Protein AF-A0A431I9F7-F1 (afdb_monomer_lite)

Foldseek 3Di:
DDDDDPQFDDQFDWDAAAPQKKKFKFAPQHTQDIHDHGDRDGPDPVSRVSCVPVPPDPPDRVDTGDMDIDMDGFDKAWFQKAKDPFWQWEQAPPPGTDTDIDIDGDIKGQQDVNLLCVPPDDPDPDDDPVNVSVVVNVLLVVLLSVCRRPVSDHPVCCVVCVVVSVVVSQVSCQVVCVSNRMHD

Radius of gyration: 22.51 Å; chains: 1; bounding box: 51×32×65 Å

Structure (mmCIF, N/CA/C/O backbone):
data_AF-A0A431I9F7-F1
#
_entry.id   AF-A0A431I9F7-F1
#
loop_
_atom_site.group_PDB
_atom_site.id
_atom_site.type_symbol
_atom_site.label_atom_id
_atom_site.label_alt_id
_atom_site.label_comp_id
_atom_site.label_asym_id
_atom_site.label_entity_id
_atom_site.label_seq_id
_atom_site.pdbx_PDB_ins_code
_atom_site.Cartn_x
_atom_site.Cartn_y
_atom_site.Cartn_z
_atom_site.occupancy
_atom_site.B_iso_or_equiv
_atom_site.auth_seq_id
_atom_site.auth_comp_id
_atom_site.auth_asym_id
_atom_site.auth_atom_id
_atom_site.pdbx_PDB_model_num
ATOM 1 N N . ARG A 1 1 ? 23.188 16.383 -8.667 1.00 44.69 1 ARG A N 1
ATOM 2 C CA . ARG A 1 1 ? 22.569 16.435 -10.015 1.00 44.69 1 ARG A CA 1
ATOM 3 C C . ARG A 1 1 ? 23.720 16.462 -11.020 1.00 44.69 1 ARG A C 1
ATOM 5 O O . ARG A 1 1 ? 24.492 17.401 -10.918 1.00 44.69 1 ARG A O 1
ATOM 12 N N . TYR A 1 2 ? 23.813 15.431 -11.880 1.00 31.25 2 TYR A N 1
ATOM 13 C CA . TYR A 1 2 ? 24.904 15.049 -12.813 1.00 31.25 2 TYR A CA 1
ATOM 14 C C . TYR A 1 2 ? 26.299 14.864 -12.168 1.00 31.25 2 TYR A C 1
ATOM 16 O O . TYR A 1 2 ? 26.754 15.776 -11.487 1.00 31.25 2 TYR A O 1
ATOM 24 N N . PRO A 1 3 ? 26.981 13.709 -12.323 1.00 45.56 3 PRO A N 1
ATOM 25 C CA . PRO A 1 3 ? 26.915 12.747 -13.429 1.00 45.56 3 PRO A CA 1
ATOM 26 C C . PRO A 1 3 ? 25.841 11.664 -13.251 1.00 45.56 3 PRO A C 1
ATOM 28 O O . PRO A 1 3 ? 25.650 11.145 -12.156 1.00 45.56 3 PRO A O 1
ATOM 31 N N . MET A 1 4 ? 25.115 11.354 -14.329 1.00 46.72 4 MET A N 1
ATOM 32 C CA . MET A 1 4 ? 24.355 10.106 -14.436 1.00 46.72 4 MET A CA 1
ATOM 33 C C . MET A 1 4 ? 25.369 8.997 -14.693 1.00 46.72 4 MET A C 1
ATOM 35 O O . MET A 1 4 ? 26.094 9.052 -15.681 1.00 46.72 4 MET A O 1
ATOM 39 N N . GLN A 1 5 ? 25.453 8.053 -13.763 1.00 47.69 5 GLN A N 1
ATOM 40 C CA . GLN A 1 5 ? 26.186 6.803 -13.930 1.00 47.69 5 GLN A CA 1
ATOM 41 C C . GLN A 1 5 ? 25.709 6.149 -15.237 1.00 47.69 5 GLN A C 1
ATOM 43 O O . GLN A 1 5 ? 24.509 6.166 -15.513 1.00 47.69 5 GLN A O 1
ATOM 48 N N . ASP A 1 6 ? 26.629 5.667 -16.072 1.00 48.19 6 ASP A N 1
ATOM 49 C CA . ASP A 1 6 ? 26.313 5.093 -17.384 1.00 48.19 6 ASP A CA 1
ATOM 50 C C . ASP A 1 6 ? 25.469 3.811 -17.244 1.00 48.19 6 ASP A C 1
ATOM 52 O O . ASP A 1 6 ? 25.990 2.698 -17.215 1.00 48.19 6 ASP A O 1
ATOM 56 N N . PHE A 1 7 ? 24.147 3.967 -17.146 1.00 55.47 7 PHE A N 1
ATOM 57 C CA . PHE A 1 7 ? 23.155 2.890 -17.199 1.00 55.47 7 PHE A CA 1
ATOM 58 C C . PHE A 1 7 ? 22.692 2.670 -18.648 1.00 55.47 7 PHE A C 1
ATOM 60 O O . PHE A 1 7 ? 21.517 2.798 -18.981 1.00 55.47 7 PHE A O 1
ATOM 67 N N . GLU A 1 8 ? 23.635 2.402 -19.552 1.00 58.25 8 GLU A N 1
ATOM 68 C CA . GLU A 1 8 ? 23.311 2.076 -20.945 1.00 58.25 8 GLU A CA 1
ATOM 69 C C . GLU A 1 8 ? 22.964 0.588 -21.062 1.00 58.25 8 GLU A C 1
ATOM 71 O O . GLU A 1 8 ? 23.794 -0.284 -20.791 1.00 58.25 8 GLU A O 1
ATOM 76 N N . ILE A 1 9 ? 21.730 0.280 -21.473 1.00 61.09 9 ILE A N 1
ATOM 77 C CA . ILE A 1 9 ? 21.331 -1.096 -21.777 1.00 61.09 9 ILE A CA 1
ATOM 78 C C . ILE A 1 9 ? 21.781 -1.401 -23.205 1.00 61.09 9 ILE A C 1
ATOM 80 O O . ILE A 1 9 ? 21.359 -0.756 -24.165 1.00 61.09 9 ILE A O 1
ATOM 84 N N . GLN A 1 10 ? 22.655 -2.398 -23.349 1.00 59.94 10 GLN A N 1
ATOM 85 C CA . GLN A 1 10 ? 23.126 -2.832 -24.662 1.00 59.94 10 GLN A CA 1
ATOM 86 C C . GLN A 1 10 ? 21.992 -3.482 -25.461 1.00 59.94 10 GLN A C 1
ATOM 88 O O . GLN A 1 10 ? 21.184 -4.249 -24.930 1.00 59.94 10 GLN A O 1
ATOM 93 N N . TYR A 1 11 ? 21.960 -3.204 -26.762 1.00 59.91 11 TYR A N 1
ATOM 94 C CA . TYR A 1 11 ? 21.027 -3.839 -27.685 1.00 59.91 11 TYR A CA 1
ATOM 95 C C . TYR A 1 11 ? 21.179 -5.368 -27.639 1.00 59.91 11 TYR A C 1
ATOM 97 O O . TYR A 1 11 ? 22.289 -5.891 -27.738 1.00 59.91 11 TYR A O 1
ATOM 105 N N . GLY A 1 12 ? 20.065 -6.090 -27.475 1.00 62.72 12 GLY A N 1
ATOM 106 C CA . GLY A 1 12 ? 20.074 -7.551 -27.347 1.00 62.72 12 GLY A CA 1
ATOM 107 C C . GLY A 1 12 ? 20.374 -8.076 -25.938 1.00 62.72 12 GLY A C 1
ATOM 108 O O . GLY A 1 12 ? 20.494 -9.291 -25.765 1.00 62.72 12 GLY A O 1
ATOM 109 N N . ALA A 1 13 ? 20.454 -7.201 -24.928 1.00 72.06 13 ALA A N 1
ATOM 110 C CA . ALA A 1 13 ? 20.529 -7.620 -23.533 1.00 72.06 13 ALA A CA 1
ATOM 111 C C . ALA A 1 13 ? 19.350 -8.533 -23.158 1.00 72.06 13 ALA A C 1
ATOM 113 O O . ALA A 1 13 ? 18.212 -8.349 -23.604 1.00 72.06 13 ALA A O 1
ATOM 114 N N . GLN A 1 14 ? 19.643 -9.530 -22.323 1.00 80.38 14 GLN A N 1
ATOM 115 C CA . GLN A 1 14 ? 18.644 -10.451 -21.800 1.00 80.38 14 GLN A CA 1
ATOM 116 C C . GLN A 1 14 ? 18.168 -9.988 -20.427 1.00 80.38 14 GLN A C 1
ATOM 118 O O . GLN A 1 14 ? 18.967 -9.778 -19.515 1.00 80.38 14 GLN A O 1
ATOM 123 N N . LEU A 1 15 ? 16.854 -9.868 -20.282 1.00 83.56 15 LEU A N 1
ATOM 124 C CA . LEU A 1 15 ? 16.178 -9.591 -19.026 1.00 83.56 15 LEU A CA 1
ATOM 125 C C . LEU A 1 15 ? 15.516 -10.874 -18.523 1.00 83.56 15 LEU A C 1
ATOM 127 O O . LEU A 1 15 ? 14.711 -11.487 -19.220 1.00 83.56 15 LEU A O 1
ATOM 131 N N . THR A 1 16 ? 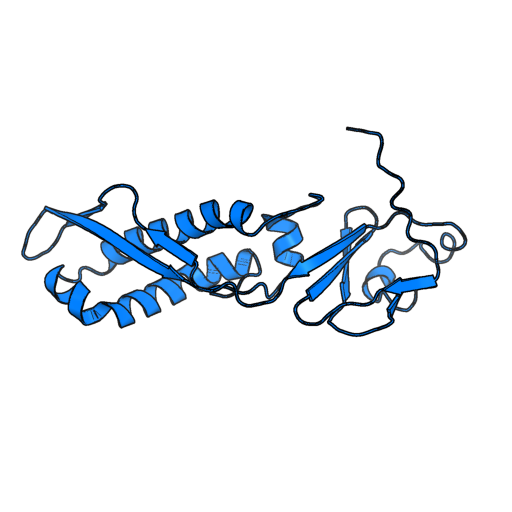15.821 -11.255 -17.288 1.00 86.69 16 THR A N 1
ATOM 132 C CA . THR A 1 16 ? 15.141 -12.353 -16.594 1.00 86.69 16 THR A CA 1
ATOM 133 C C . THR A 1 16 ? 14.414 -11.782 -15.391 1.00 86.69 16 THR A C 1
ATOM 135 O O . THR A 1 16 ? 15.036 -11.161 -14.527 1.00 86.69 16 THR A O 1
ATOM 138 N N . VAL A 1 17 ? 13.106 -12.009 -15.317 1.00 89.62 17 VAL A N 1
ATOM 139 C CA . VAL A 1 17 ? 12.273 -11.577 -14.193 1.00 89.62 17 VAL A CA 1
ATOM 140 C C . VAL A 1 17 ? 11.999 -12.789 -13.317 1.00 89.62 17 VAL A C 1
ATOM 142 O O . VAL A 1 17 ? 11.525 -13.817 -13.795 1.00 89.62 17 VAL A O 1
ATOM 145 N N . ARG A 1 18 ? 12.332 -12.693 -12.029 1.00 90.31 18 ARG A N 1
ATOM 146 C CA . ARG A 1 18 ? 12.142 -13.801 -11.086 1.00 90.31 18 ARG A CA 1
ATOM 147 C C . ARG A 1 18 ? 10.719 -13.819 -10.542 1.00 90.31 18 ARG A C 1
ATOM 149 O O . ARG A 1 18 ? 10.032 -12.798 -10.524 1.00 90.31 18 ARG A O 1
ATOM 156 N N . ASP A 1 19 ? 10.320 -14.969 -10.019 1.00 90.19 19 ASP A N 1
ATOM 157 C CA . ASP A 1 19 ? 9.054 -15.113 -9.310 1.00 90.19 19 ASP A CA 1
ATOM 158 C C . ASP A 1 19 ? 8.938 -14.119 -8.148 1.00 90.19 19 ASP A C 1
ATOM 160 O O . ASP A 1 19 ? 9.897 -13.844 -7.419 1.00 90.19 19 ASP A O 1
ATOM 164 N N . GLY A 1 20 ? 7.738 -13.562 -7.979 1.00 89.56 20 GLY A N 1
ATOM 165 C CA . GLY A 1 20 ? 7.477 -12.514 -6.991 1.00 89.56 20 GLY A CA 1
ATOM 166 C C . GLY A 1 20 ? 8.070 -11.149 -7.353 1.00 89.56 20 GLY A C 1
ATOM 167 O O . GLY A 1 20 ? 8.136 -10.275 -6.483 1.00 89.56 20 GLY A O 1
ATOM 168 N N . GLN A 1 21 ? 8.505 -10.962 -8.605 1.00 92.50 21 GLN A N 1
ATOM 169 C CA . GLN A 1 21 ? 8.945 -9.676 -9.131 1.00 92.50 21 GLN A CA 1
ATOM 170 C C . GLN A 1 21 ? 8.182 -9.273 -10.394 1.00 92.50 21 GLN A C 1
ATOM 172 O O . GLN A 1 21 ? 7.653 -10.104 -11.125 1.00 92.50 21 GLN A O 1
ATOM 177 N N . LEU A 1 22 ? 8.166 -7.974 -10.659 1.00 93.06 22 LEU A N 1
ATOM 178 C CA . LEU A 1 22 ? 7.846 -7.396 -11.960 1.00 93.06 22 LEU A CA 1
ATOM 179 C C . LEU A 1 22 ? 8.969 -6.440 -12.340 1.00 93.06 22 LEU A C 1
ATOM 181 O O . LEU A 1 22 ? 9.532 -5.788 -11.459 1.00 93.06 22 LEU A O 1
ATOM 185 N N . ALA A 1 23 ? 9.288 -6.346 -13.627 1.00 91.62 23 ALA A N 1
ATOM 186 C CA . ALA A 1 23 ? 10.264 -5.381 -14.118 1.00 91.62 23 ALA A CA 1
ATOM 187 C C . ALA A 1 23 ? 9.565 -4.309 -14.957 1.00 91.62 23 ALA A C 1
ATOM 189 O O . ALA A 1 23 ? 8.889 -4.619 -15.933 1.00 91.62 23 ALA A O 1
ATOM 190 N N . LEU A 1 24 ? 9.714 -3.049 -14.564 1.00 90.81 24 LEU A N 1
ATOM 191 C CA . LEU A 1 24 ? 9.203 -1.891 -15.286 1.00 90.81 24 LEU A CA 1
ATOM 192 C C . LEU A 1 24 ? 10.324 -1.316 -16.138 1.00 90.81 24 LEU A C 1
ATOM 194 O O . LEU A 1 24 ? 11.372 -0.944 -15.611 1.00 90.81 24 LEU A O 1
ATOM 198 N N . PHE A 1 25 ? 10.083 -1.211 -17.435 1.00 87.50 25 PHE A N 1
ATOM 199 C CA . PHE A 1 25 ? 11.017 -0.607 -18.366 1.00 87.50 25 PHE A CA 1
ATOM 200 C C . PHE A 1 25 ? 10.609 0.835 -18.649 1.00 87.50 25 PHE A C 1
ATOM 202 O O . PHE A 1 25 ? 9.471 1.121 -19.042 1.00 87.50 25 PHE A O 1
ATOM 209 N N . VAL A 1 26 ? 11.549 1.745 -18.423 1.00 84.12 26 VAL A N 1
ATOM 210 C CA . VAL A 1 26 ? 11.370 3.186 -18.561 1.00 84.12 26 VAL A CA 1
ATOM 211 C C . VAL A 1 26 ? 12.350 3.692 -19.608 1.00 84.12 26 VAL A C 1
ATOM 213 O O . VAL A 1 26 ? 13.560 3.574 -19.451 1.00 84.12 26 VAL A O 1
ATOM 216 N N . ASP A 1 27 ? 11.816 4.292 -20.665 1.00 79.69 27 ASP A N 1
ATOM 217 C CA . ASP A 1 27 ? 12.594 4.895 -21.741 1.00 79.69 27 ASP A CA 1
ATOM 218 C C . ASP A 1 27 ? 12.365 6.405 -21.757 1.00 79.69 27 ASP A C 1
ATOM 220 O O . ASP A 1 27 ? 11.225 6.875 -21.713 1.00 79.69 27 ASP A O 1
ATOM 224 N N . GLN A 1 28 ? 13.451 7.180 -21.769 1.00 75.75 28 GLN A N 1
ATOM 225 C CA . GLN A 1 28 ? 13.409 8.650 -21.775 1.00 75.75 28 GLN A CA 1
ATOM 226 C C . GLN A 1 28 ? 12.472 9.248 -20.701 1.00 75.75 28 GLN A C 1
ATOM 228 O O . GLN A 1 28 ? 11.776 10.242 -20.925 1.00 75.75 28 GLN A O 1
ATOM 233 N N . GLY A 1 29 ? 12.421 8.618 -19.522 1.00 73.44 29 GLY A N 1
ATOM 234 C CA . GLY A 1 29 ? 11.565 9.031 -18.405 1.00 73.44 29 GLY A CA 1
ATOM 235 C C . GLY A 1 29 ? 10.080 8.667 -18.546 1.00 73.44 29 GLY A C 1
ATOM 236 O O . GLY A 1 29 ? 9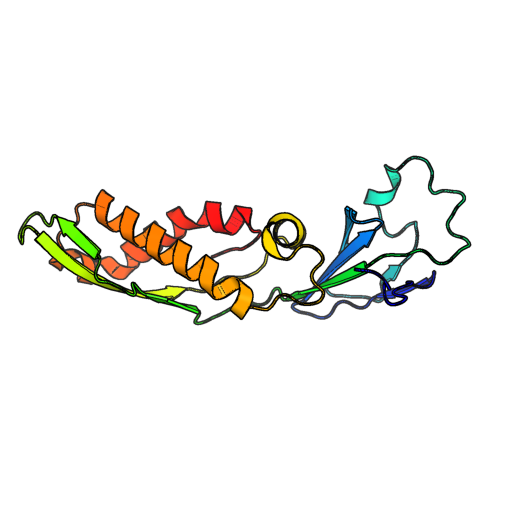.272 9.087 -17.717 1.00 73.44 29 GLY A O 1
ATOM 237 N N . LYS A 1 30 ? 9.695 7.885 -19.561 1.00 80.12 30 LYS A N 1
ATOM 238 C CA . LYS A 1 30 ? 8.332 7.375 -19.756 1.00 80.12 30 LYS A CA 1
ATOM 239 C C . LYS A 1 30 ? 8.292 5.867 -19.557 1.00 80.12 30 LYS A C 1
ATOM 241 O O . LYS A 1 30 ? 9.146 5.141 -20.048 1.00 80.12 30 LYS A O 1
ATOM 246 N N . VAL A 1 31 ? 7.262 5.392 -18.862 1.00 85.31 31 VAL A N 1
ATOM 247 C CA . VAL A 1 31 ? 6.983 3.954 -18.757 1.00 85.31 31 VAL A CA 1
ATOM 248 C C . VAL A 1 31 ? 6.673 3.415 -20.148 1.00 85.31 31 VAL A C 1
ATOM 250 O O . VAL A 1 31 ? 5.708 3.877 -20.763 1.00 85.31 31 VAL A O 1
ATOM 253 N N . ALA A 1 32 ? 7.475 2.462 -20.621 1.00 81.94 32 ALA A N 1
ATOM 254 C CA . ALA A 1 32 ? 7.266 1.828 -21.914 1.00 81.94 32 ALA A CA 1
ATOM 255 C C . ALA A 1 32 ? 6.643 0.438 -21.774 1.00 81.94 32 ALA A C 1
ATOM 257 O O . ALA A 1 32 ? 5.740 0.131 -22.539 1.00 81.94 32 ALA A O 1
ATOM 258 N N . ASP A 1 33 ? 7.074 -0.387 -20.813 1.00 84.94 33 ASP A N 1
ATOM 259 C CA . ASP A 1 33 ? 6.512 -1.737 -20.662 1.00 84.94 33 ASP A CA 1
ATOM 260 C C . ASP A 1 33 ? 6.683 -2.332 -19.254 1.00 84.94 33 ASP A C 1
ATOM 262 O O . ASP A 1 33 ? 7.481 -1.843 -18.449 1.00 84.94 33 ASP A O 1
ATOM 266 N N . VAL A 1 34 ? 5.931 -3.400 -18.968 1.00 90.00 34 VAL A N 1
ATOM 267 C CA . VAL A 1 34 ? 6.003 -4.196 -17.735 1.00 90.00 34 VAL A CA 1
ATOM 268 C C . VAL A 1 34 ? 6.236 -5.664 -18.081 1.00 90.00 34 VAL A C 1
ATOM 270 O O . VAL A 1 34 ? 5.381 -6.328 -18.662 1.00 90.00 34 VAL A O 1
ATOM 273 N N . PHE A 1 35 ? 7.362 -6.206 -17.632 1.00 89.69 35 PHE A N 1
ATOM 274 C CA . PHE A 1 35 ? 7.705 -7.615 -17.781 1.00 89.69 35 PHE A CA 1
ATOM 275 C C . PHE A 1 35 ? 7.266 -8.424 -16.555 1.00 89.69 35 PHE A C 1
ATOM 277 O O . PHE A 1 35 ? 7.547 -8.058 -15.406 1.00 89.69 35 PHE A O 1
ATOM 284 N N . ILE A 1 36 ? 6.592 -9.543 -16.820 1.00 91.19 36 ILE A N 1
ATOM 285 C CA . ILE A 1 36 ? 6.135 -10.521 -15.822 1.00 91.19 36 ILE A CA 1
ATOM 286 C C . ILE A 1 36 ? 7.227 -11.561 -15.514 1.00 91.19 36 ILE A C 1
ATOM 288 O O . ILE A 1 36 ? 8.188 -11.646 -16.278 1.00 91.19 36 ILE A O 1
ATOM 292 N N . PRO A 1 37 ? 7.119 -12.351 -14.424 1.00 92.19 37 PRO A N 1
ATOM 293 C CA . PRO A 1 37 ? 8.058 -13.435 -14.147 1.00 92.19 37 PRO A CA 1
ATOM 294 C C . PRO A 1 37 ? 8.230 -14.379 -15.337 1.00 92.19 37 PRO A C 1
ATOM 296 O O . PRO A 1 37 ? 7.251 -14.810 -15.950 1.00 92.19 37 PRO A O 1
ATOM 299 N N . GLY A 1 38 ? 9.482 -14.705 -15.643 1.00 85.81 38 GLY A N 1
ATOM 300 C CA . GLY A 1 38 ? 9.858 -15.510 -16.793 1.00 85.81 38 GLY A CA 1
ATOM 301 C C . GLY A 1 38 ? 11.100 -14.977 -17.499 1.00 85.81 38 GLY A C 1
ATOM 302 O O . GLY A 1 38 ? 11.776 -14.048 -17.043 1.00 85.81 38 GLY A O 1
ATOM 303 N N . GLY A 1 39 ? 11.415 -15.602 -18.629 1.00 73.31 39 GLY A N 1
ATOM 304 C CA . GLY A 1 39 ? 12.500 -15.181 -19.499 1.00 73.31 39 GLY A CA 1
ATOM 305 C C . GLY A 1 39 ? 13.262 -16.348 -20.130 1.00 73.31 39 GLY A C 1
ATOM 306 O O . GLY A 1 39 ? 12.902 -17.511 -19.929 1.00 73.31 39 GLY A O 1
ATOM 307 N N . PRO A 1 40 ? 14.325 -16.033 -20.887 1.00 79.94 40 PRO A N 1
ATOM 308 C CA . PRO A 1 40 ? 14.877 -14.686 -21.081 1.00 79.94 40 PRO A CA 1
ATOM 309 C C . PRO A 1 40 ? 14.029 -13.819 -22.030 1.00 79.94 40 PRO A C 1
ATOM 311 O O . PRO A 1 40 ? 13.646 -14.259 -23.111 1.00 79.94 40 PRO A O 1
ATOM 314 N N . TYR A 1 41 ? 13.771 -12.568 -21.644 1.00 79.94 41 TYR A N 1
ATOM 315 C CA . TYR A 1 41 ? 13.247 -11.534 -22.538 1.00 79.94 41 TYR A CA 1
ATOM 316 C C . TYR A 1 41 ? 14.418 -10.875 -23.264 1.00 79.94 41 TYR A C 1
ATOM 318 O O . TYR A 1 41 ? 15.329 -10.348 -22.627 1.00 79.94 41 TYR A O 1
ATOM 326 N N . THR A 1 42 ? 14.413 -10.890 -24.594 1.00 76.19 42 THR A N 1
ATOM 327 C CA . THR A 1 42 ? 15.369 -10.099 -25.378 1.00 76.19 42 THR A CA 1
ATOM 328 C C . THR A 1 42 ? 14.856 -8.675 -25.469 1.00 76.19 42 THR A C 1
ATOM 330 O O . THR A 1 42 ? 13.790 -8.458 -26.030 1.00 76.19 42 THR A O 1
ATOM 333 N N . LEU A 1 43 ? 15.607 -7.706 -24.951 1.00 72.75 43 LEU A N 1
ATOM 334 C CA . LEU A 1 43 ? 15.239 -6.297 -25.052 1.00 72.75 43 LEU A CA 1
ATOM 335 C C . LEU A 1 43 ? 15.531 -5.797 -26.475 1.00 72.75 43 LEU A C 1
ATOM 337 O O . LEU A 1 43 ? 16.657 -5.410 -26.795 1.00 72.75 43 LEU A O 1
ATOM 341 N N . ASN A 1 44 ? 14.520 -5.860 -27.347 1.00 64.88 44 ASN A N 1
ATOM 342 C CA . ASN A 1 44 ? 14.568 -5.334 -28.711 1.00 64.88 44 ASN A CA 1
ATOM 343 C C . ASN A 1 44 ? 13.320 -4.490 -29.047 1.00 64.88 44 ASN A C 1
ATOM 345 O O . ASN A 1 44 ? 12.350 -4.416 -28.291 1.00 64.88 44 ASN A O 1
ATOM 349 N N . THR A 1 45 ? 13.346 -3.840 -30.209 1.00 54.41 45 THR A N 1
ATOM 350 C CA . THR A 1 45 ? 12.282 -2.940 -30.685 1.00 54.41 45 THR A CA 1
ATOM 351 C C . THR A 1 45 ? 10.958 -3.638 -31.006 1.00 54.41 45 THR A C 1
ATOM 353 O O . THR A 1 45 ? 9.933 -2.972 -31.102 1.00 54.41 45 THR A O 1
ATOM 356 N N . GLN A 1 46 ? 10.959 -4.963 -31.162 1.00 52.53 46 GLN A N 1
ATOM 357 C CA . GLN A 1 46 ? 9.775 -5.763 -31.489 1.00 52.53 46 GLN A CA 1
ATOM 358 C C . GLN A 1 46 ? 9.073 -6.300 -30.234 1.00 52.53 46 GLN A C 1
ATOM 360 O O . GLN A 1 46 ? 7.866 -6.521 -30.256 1.00 52.53 46 GLN A O 1
ATOM 365 N N . THR A 1 47 ? 9.808 -6.487 -29.135 1.00 51.84 47 THR A N 1
ATOM 366 C CA . THR A 1 47 ? 9.282 -6.982 -27.853 1.00 51.84 47 THR A CA 1
ATOM 367 C C . THR A 1 47 ? 8.623 -5.909 -26.989 1.00 51.84 47 THR A C 1
ATOM 369 O O . THR A 1 47 ? 8.038 -6.260 -25.974 1.00 51.84 47 THR A O 1
ATOM 372 N N . LEU A 1 48 ? 8.714 -4.630 -27.371 1.00 60.22 48 LEU A N 1
ATOM 373 C CA . LEU A 1 48 ? 8.172 -3.481 -26.633 1.00 60.22 48 LEU A CA 1
ATOM 374 C C . LEU A 1 48 ? 6.969 -2.870 -27.396 1.00 60.22 48 LEU A C 1
ATOM 376 O O . LEU A 1 48 ? 7.126 -1.875 -28.110 1.00 60.22 48 LEU A O 1
ATOM 380 N N . PRO A 1 49 ? 5.756 -3.449 -27.290 1.00 46.53 49 PRO A N 1
ATOM 381 C CA . PRO A 1 49 ? 4.592 -3.095 -28.112 1.00 46.53 49 PRO A CA 1
ATOM 382 C C . PRO A 1 49 ? 4.047 -1.670 -27.910 1.00 46.53 49 PRO A C 1
ATOM 384 O O . PRO A 1 49 ? 3.355 -1.154 -28.785 1.00 46.53 49 PRO A O 1
ATOM 387 N N . LEU A 1 50 ? 4.353 -0.990 -26.799 1.00 50.12 50 LEU A N 1
ATOM 388 C CA . LEU A 1 50 ? 3.917 0.399 -26.571 1.00 50.12 50 LEU A CA 1
ATOM 389 C C . LEU A 1 50 ? 4.857 1.456 -27.178 1.00 50.12 50 LEU A C 1
ATOM 391 O O . LEU A 1 50 ? 4.476 2.626 -27.265 1.00 50.12 50 LEU A O 1
ATOM 395 N N . LEU A 1 51 ? 6.042 1.068 -27.668 1.00 47.59 51 LEU A N 1
ATOM 396 C CA . LEU A 1 51 ? 6.960 1.989 -28.350 1.00 47.59 51 LEU A CA 1
ATOM 397 C C . LEU A 1 51 ? 6.557 2.282 -29.804 1.00 47.59 51 LEU A C 1
ATOM 399 O O . LEU A 1 51 ? 7.001 3.280 -30.370 1.00 47.59 51 LEU A O 1
ATOM 403 N N . THR A 1 52 ? 5.654 1.498 -30.408 1.00 45.25 52 THR A N 1
ATOM 404 C CA . THR A 1 52 ? 5.235 1.686 -31.813 1.00 45.25 52 THR A CA 1
ATOM 405 C C . THR A 1 52 ? 4.465 2.997 -32.050 1.00 45.25 52 THR A C 1
ATOM 407 O O . THR A 1 52 ? 4.360 3.456 -33.184 1.00 45.25 52 THR A O 1
ATOM 410 N N . ASN A 1 53 ? 3.961 3.649 -30.993 1.00 44.00 53 ASN A N 1
ATOM 411 C CA . ASN A 1 53 ? 3.238 4.925 -31.092 1.00 44.00 53 ASN A CA 1
ATOM 412 C C . ASN A 1 53 ? 4.131 6.181 -31.018 1.00 44.00 53 ASN A C 1
ATOM 414 O O . ASN A 1 53 ? 3.643 7.292 -31.245 1.00 44.00 53 ASN A O 1
ATOM 418 N N . LEU A 1 54 ? 5.433 6.045 -30.745 1.00 45.66 54 LEU A N 1
ATOM 419 C CA . LEU A 1 54 ? 6.391 7.152 -30.810 1.00 45.66 54 LEU A CA 1
ATOM 420 C C . LEU A 1 54 ? 7.031 7.164 -32.208 1.00 45.66 54 LEU A C 1
ATOM 422 O O . LEU A 1 54 ? 8.031 6.511 -32.474 1.00 45.66 54 LEU A O 1
ATOM 426 N N . LYS A 1 55 ? 6.383 7.905 -33.113 1.00 42.81 55 LYS A N 1
ATOM 427 C CA . LYS A 1 55 ? 6.498 7.947 -34.589 1.00 42.81 55 LYS A CA 1
ATOM 428 C C . LYS A 1 55 ? 7.886 8.026 -35.279 1.00 42.81 55 LYS A C 1
ATOM 430 O O . LYS A 1 55 ? 7.889 8.189 -36.494 1.00 42.81 55 LYS A O 1
ATOM 435 N N . HIS A 1 56 ? 9.039 7.915 -34.612 1.00 43.91 56 HIS A N 1
ATOM 436 C CA . HIS A 1 56 ? 10.357 8.178 -35.237 1.00 43.91 56 HIS A CA 1
ATOM 437 C C . HIS A 1 56 ? 11.512 7.257 -34.790 1.00 43.91 56 HIS A C 1
ATOM 439 O O . HIS A 1 56 ? 12.655 7.696 -34.683 1.00 43.91 56 HIS A O 1
ATOM 445 N N . TRP A 1 57 ? 11.238 5.987 -34.497 1.00 49.34 57 TRP A N 1
ATOM 446 C CA . TRP A 1 57 ? 12.219 5.090 -33.865 1.00 49.34 57 TRP A CA 1
ATOM 447 C C . TRP A 1 57 ? 12.960 4.136 -34.819 1.00 49.34 57 TRP A C 1
ATOM 449 O O . TRP A 1 57 ? 13.973 3.539 -34.463 1.00 49.34 57 TRP A O 1
ATOM 459 N N . ASP A 1 58 ? 12.506 4.011 -36.060 1.00 48.03 58 ASP A N 1
ATOM 460 C CA . ASP A 1 58 ? 13.010 3.079 -37.075 1.00 48.03 58 ASP A CA 1
ATOM 461 C C . ASP A 1 58 ? 14.459 3.340 -37.534 1.00 48.03 58 ASP A C 1
ATOM 463 O O . ASP A 1 58 ? 15.033 2.507 -38.230 1.00 48.03 58 ASP A O 1
ATOM 467 N N . LYS A 1 59 ? 15.085 4.453 -37.122 1.00 46.50 59 LYS A N 1
ATOM 468 C CA . LYS A 1 59 ? 16.435 4.847 -37.571 1.00 46.50 59 LYS A CA 1
ATOM 469 C C . LYS A 1 59 ? 17.488 5.068 -36.478 1.00 46.50 59 LYS A C 1
ATOM 471 O O . LYS A 1 59 ? 18.605 5.443 -36.814 1.00 46.50 59 LYS A O 1
ATOM 476 N N . LEU A 1 60 ? 17.174 4.859 -35.197 1.00 48.94 60 LEU A N 1
ATOM 477 C CA . LEU A 1 60 ? 18.062 5.259 -34.084 1.00 48.94 60 LEU A CA 1
ATOM 478 C C . LEU A 1 60 ? 18.594 4.102 -33.212 1.00 48.94 60 LEU A C 1
ATOM 480 O O . LEU A 1 60 ? 19.270 4.366 -32.225 1.00 48.94 60 LEU A O 1
ATOM 484 N N . PHE A 1 61 ? 18.345 2.837 -33.579 1.00 49.88 61 PHE A N 1
ATOM 485 C CA . PHE A 1 61 ? 18.611 1.668 -32.712 1.00 49.88 61 PHE A CA 1
ATOM 486 C C . PHE A 1 61 ? 19.862 0.850 -33.041 1.00 49.88 61 PHE A C 1
ATOM 488 O O . PHE A 1 61 ? 20.090 -0.186 -32.423 1.00 49.88 61 PHE A O 1
ATOM 495 N N . GLU A 1 62 ? 20.710 1.333 -33.952 1.00 48.81 62 GLU A N 1
ATOM 496 C CA . GLU A 1 62 ? 22.067 0.789 -34.128 1.00 48.81 62 GLU A CA 1
ATOM 497 C C . GLU A 1 62 ? 23.059 1.296 -33.056 1.00 48.81 62 GLU A C 1
ATOM 499 O O . GLU A 1 62 ? 24.192 0.828 -32.996 1.00 48.81 62 GLU A O 1
ATOM 504 N N . SER A 1 63 ? 22.637 2.221 -32.180 1.00 44.12 63 SER A N 1
ATOM 505 C CA . SER A 1 63 ? 23.448 2.803 -31.102 1.00 44.12 63 SER A CA 1
ATOM 506 C C . SER A 1 63 ? 22.863 2.454 -29.722 1.00 44.12 63 SER A C 1
ATOM 508 O O . SER A 1 63 ? 21.638 2.380 -29.601 1.00 44.12 63 SER A O 1
ATOM 510 N N . PRO A 1 64 ? 23.693 2.264 -28.671 1.00 54.72 64 PRO A N 1
ATOM 511 C CA . PRO A 1 64 ? 23.223 2.064 -27.299 1.00 54.72 64 PRO A CA 1
ATOM 512 C C . PRO A 1 64 ? 22.203 3.134 -26.905 1.00 54.72 64 PRO A C 1
ATOM 514 O O . PRO A 1 64 ? 22.403 4.319 -27.181 1.00 54.72 64 PRO A O 1
ATOM 517 N N . PHE A 1 65 ? 21.110 2.715 -26.274 1.00 60.31 65 PHE A N 1
ATOM 518 C CA . PHE A 1 65 ? 20.068 3.617 -25.800 1.00 60.31 65 PHE A CA 1
ATOM 519 C C . PHE A 1 65 ? 20.053 3.637 -24.270 1.00 60.31 65 PHE A C 1
ATOM 521 O O . PHE A 1 65 ? 20.381 2.654 -23.602 1.00 60.31 65 PHE A O 1
ATOM 528 N N . LYS A 1 66 ? 19.687 4.791 -23.709 1.00 65.44 66 LYS A N 1
ATOM 529 C CA . LYS A 1 66 ? 19.586 4.990 -22.260 1.00 65.44 66 LYS A CA 1
ATOM 530 C C . LYS A 1 66 ? 18.171 4.651 -21.819 1.00 65.44 66 LYS A C 1
ATOM 532 O O . LYS A 1 66 ? 17.253 5.417 -22.099 1.00 65.44 66 LYS A O 1
ATOM 537 N N . ALA A 1 67 ? 18.017 3.520 -21.146 1.00 74.31 67 ALA A N 1
ATOM 538 C CA . ALA A 1 67 ? 16.762 3.109 -20.537 1.00 74.31 67 ALA A CA 1
ATOM 539 C C . ALA A 1 67 ? 17.025 2.513 -19.159 1.00 74.31 67 ALA A C 1
ATOM 541 O O . ALA A 1 67 ? 18.065 1.900 -18.925 1.00 74.31 67 ALA A O 1
ATOM 542 N N . ASP A 1 68 ? 16.043 2.663 -18.281 1.00 82.56 68 ASP A N 1
ATOM 543 C CA . ASP A 1 68 ? 16.098 2.185 -16.910 1.00 82.56 68 ASP A CA 1
ATOM 544 C C . ASP A 1 68 ? 15.163 0.983 -16.742 1.00 82.56 68 ASP A C 1
ATOM 546 O O . ASP A 1 68 ? 14.038 0.963 -17.252 1.00 82.56 68 ASP A O 1
ATOM 550 N N . VAL A 1 69 ? 15.617 -0.024 -15.994 1.00 87.00 69 VAL A N 1
ATOM 551 C CA . VAL A 1 69 ? 14.790 -1.166 -15.589 1.00 87.00 69 VAL A CA 1
ATOM 552 C C . VAL A 1 69 ? 14.672 -1.177 -14.075 1.00 87.00 69 VAL A C 1
ATOM 554 O O . VAL A 1 69 ? 15.658 -1.358 -13.364 1.00 87.00 69 VAL A O 1
ATOM 557 N N . TYR A 1 70 ? 13.445 -1.032 -13.584 1.00 90.50 70 TYR A N 1
ATOM 558 C CA . TYR A 1 70 ? 13.130 -1.071 -12.161 1.00 90.50 70 TYR A CA 1
ATOM 559 C C . TYR A 1 70 ? 12.476 -2.398 -11.799 1.00 90.50 70 TYR A C 1
ATOM 561 O O . TYR A 1 70 ? 11.482 -2.791 -12.406 1.00 90.50 70 TYR A O 1
ATOM 569 N N . PHE A 1 71 ? 12.994 -3.073 -10.776 1.00 92.25 71 PHE A N 1
ATOM 570 C CA . PHE A 1 71 ? 12.402 -4.306 -10.262 1.00 92.25 71 PHE A CA 1
ATOM 571 C C . PHE A 1 71 ? 11.539 -4.019 -9.039 1.00 92.25 71 PHE A C 1
ATOM 573 O O . PHE A 1 71 ? 11.996 -3.443 -8.054 1.00 92.25 71 PHE A O 1
ATOM 580 N N . PHE A 1 72 ? 10.302 -4.498 -9.076 1.00 94.19 72 PHE A N 1
ATOM 581 C CA . PHE A 1 72 ? 9.326 -4.353 -8.007 1.00 94.19 72 PHE A CA 1
ATOM 582 C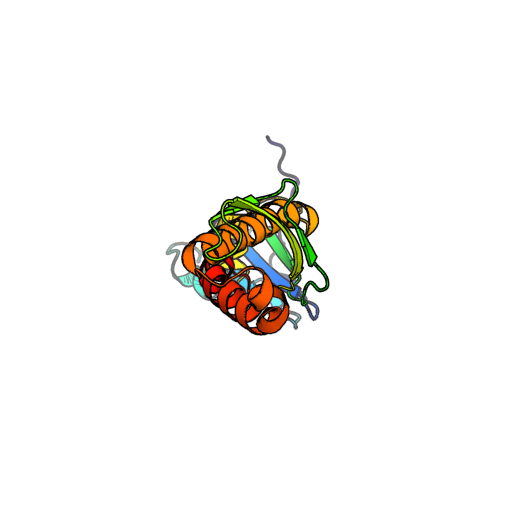 C . PHE A 1 72 ? 9.014 -5.704 -7.379 1.00 94.19 72 PHE A C 1
ATOM 584 O O . PHE A 1 72 ? 8.906 -6.703 -8.083 1.00 94.19 72 PHE A O 1
ATOM 591 N N . ASN A 1 73 ? 8.841 -5.739 -6.057 1.00 94.00 73 ASN A N 1
ATOM 592 C CA . ASN A 1 73 ? 8.407 -6.937 -5.342 1.00 94.00 73 ASN A CA 1
ATOM 593 C C . ASN A 1 73 ? 6.874 -6.996 -5.305 1.00 94.00 73 ASN A C 1
ATOM 595 O O . ASN A 1 73 ? 6.238 -6.063 -4.821 1.00 94.00 73 ASN A O 1
ATOM 599 N N . THR A 1 74 ? 6.288 -8.092 -5.781 1.00 93.31 74 THR A N 1
ATOM 600 C CA . THR A 1 74 ? 4.827 -8.296 -5.807 1.00 93.31 74 THR A CA 1
ATOM 601 C C . THR A 1 74 ? 4.327 -9.250 -4.731 1.00 93.31 74 THR A C 1
ATOM 603 O O . THR A 1 74 ? 3.134 -9.548 -4.660 1.00 93.31 74 THR A O 1
ATOM 606 N N . ARG A 1 75 ? 5.218 -9.737 -3.860 1.00 93.94 75 ARG A N 1
ATOM 607 C CA . ARG A 1 75 ? 4.824 -10.606 -2.750 1.00 93.94 75 ARG A CA 1
ATOM 608 C C . ARG A 1 75 ? 3.940 -9.844 -1.770 1.00 93.94 75 ARG A C 1
ATOM 610 O O . ARG A 1 75 ? 4.101 -8.639 -1.561 1.00 93.94 75 ARG A O 1
ATOM 617 N N . LEU A 1 76 ? 3.050 -10.590 -1.126 1.00 94.44 76 LEU A N 1
ATOM 618 C CA . LEU A 1 76 ? 2.215 -10.090 -0.046 1.00 94.44 76 LEU A CA 1
ATOM 619 C C . LEU A 1 76 ? 3.094 -9.616 1.121 1.00 94.44 76 LEU A C 1
ATOM 621 O O . LEU A 1 76 ? 3.889 -10.383 1.664 1.00 94.44 76 LEU A O 1
ATOM 625 N N . GLN A 1 77 ? 2.947 -8.347 1.489 1.00 94.56 77 GLN A N 1
ATOM 626 C CA . GLN A 1 77 ? 3.569 -7.749 2.662 1.00 94.56 77 GLN A CA 1
ATOM 627 C C . GLN A 1 77 ? 2.663 -8.015 3.860 1.00 94.56 77 GLN A C 1
ATOM 629 O O . GLN A 1 77 ? 1.611 -7.392 4.000 1.00 94.56 77 GLN A O 1
ATOM 634 N N . LEU A 1 78 ? 3.058 -8.983 4.682 1.00 93.50 78 LEU A N 1
ATOM 635 C CA . LEU A 1 78 ? 2.308 -9.428 5.854 1.00 93.50 78 LEU A CA 1
ATOM 636 C C . LEU A 1 78 ? 2.639 -8.594 7.098 1.00 93.50 78 LEU A C 1
ATOM 638 O O . LEU A 1 78 ? 3.661 -7.907 7.155 1.00 93.50 78 LEU A O 1
ATOM 642 N N . ASP A 1 79 ? 1.761 -8.685 8.099 1.00 92.25 79 ASP A N 1
ATOM 643 C CA . ASP A 1 79 ? 1.978 -8.199 9.468 1.00 92.25 79 ASP A CA 1
ATOM 644 C C . ASP A 1 79 ? 2.384 -6.723 9.587 1.00 92.25 79 ASP A C 1
ATOM 646 O O . ASP A 1 79 ? 3.127 -6.324 10.494 1.00 92.25 79 ASP A O 1
ATOM 650 N N . ARG A 1 80 ? 1.870 -5.870 8.693 1.00 94.88 80 ARG A N 1
ATOM 651 C CA . ARG A 1 80 ? 2.106 -4.433 8.796 1.00 94.88 80 ARG A CA 1
ATOM 652 C C . ARG A 1 80 ? 1.300 -3.854 9.939 1.00 94.88 80 ARG A C 1
ATOM 654 O O . ARG A 1 80 ? 0.080 -3.963 9.983 1.00 94.88 80 ARG A O 1
ATOM 661 N N . LYS A 1 81 ? 1.997 -3.232 10.884 1.00 94.25 81 LYS A N 1
ATOM 662 C CA . LYS A 1 81 ? 1.395 -2.689 12.100 1.00 94.25 81 LYS A CA 1
ATOM 663 C C . LYS A 1 81 ? 0.883 -1.282 11.857 1.00 94.25 81 LYS A C 1
ATOM 665 O O . LYS A 1 81 ? 1.583 -0.436 11.303 1.00 94.25 81 LYS A O 1
ATOM 670 N N . TRP A 1 82 ? -0.314 -1.012 12.353 1.00 94.44 82 TRP A N 1
ATOM 671 C CA . TRP A 1 82 ? -0.835 0.338 12.467 1.00 94.44 82 TRP A CA 1
ATOM 672 C C . TRP A 1 82 ? -1.385 0.571 13.867 1.00 94.44 82 TRP A C 1
ATOM 674 O O . TRP A 1 82 ? -1.746 -0.358 14.591 1.00 94.44 82 TRP A O 1
ATOM 684 N N . GLY A 1 83 ? -1.429 1.835 14.261 1.00 92.38 83 GLY 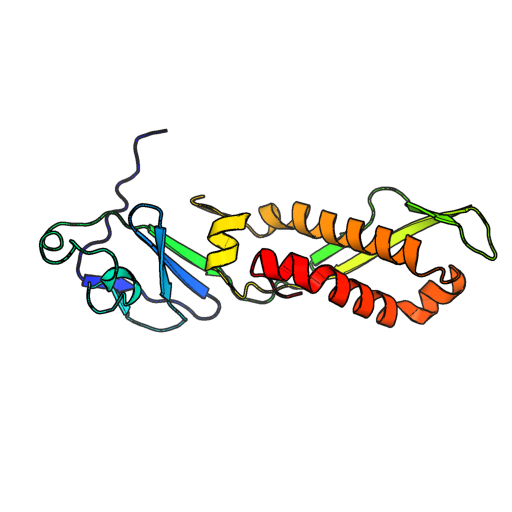A N 1
ATOM 685 C CA . GLY A 1 83 ? -2.012 2.217 15.529 1.00 92.38 83 GLY A CA 1
ATOM 686 C C . GLY A 1 83 ? -2.053 3.719 15.696 1.00 92.38 83 GLY A C 1
ATOM 687 O O . GLY A 1 83 ? -1.263 4.452 15.099 1.00 92.38 83 GLY A O 1
ATOM 688 N N . THR A 1 84 ? -2.996 4.172 16.506 1.00 90.81 84 THR A N 1
ATOM 689 C CA . THR A 1 84 ? -3.188 5.585 16.813 1.00 90.81 84 THR A CA 1
ATOM 690 C C . THR A 1 84 ? -2.100 6.038 17.795 1.00 90.81 84 THR A C 1
ATOM 692 O O . THR A 1 84 ? -2.081 5.543 18.928 1.00 90.81 84 THR A O 1
ATOM 695 N N . PRO A 1 85 ? -1.195 6.963 17.422 1.00 87.62 85 PRO A N 1
ATOM 696 C CA . PRO A 1 85 ? -0.143 7.421 18.334 1.00 87.62 85 PRO A CA 1
ATOM 697 C C . PRO A 1 85 ? -0.716 8.223 19.511 1.00 87.62 85 PRO A C 1
ATOM 699 O O . PRO A 1 85 ? -0.221 8.142 20.634 1.00 87.62 85 PRO A O 1
ATOM 702 N N . GLN A 1 86 ? -1.794 8.968 19.269 1.00 89.44 86 GLN A N 1
ATOM 703 C CA . GLN A 1 86 ? -2.562 9.688 20.282 1.00 89.44 86 GLN A CA 1
ATOM 704 C C . GLN A 1 86 ? -3.975 9.115 20.362 1.00 89.44 86 GLN A C 1
ATOM 706 O O . GLN A 1 86 ? -4.458 8.515 19.404 1.00 89.44 86 GLN A O 1
ATOM 711 N N . ALA A 1 87 ? -4.622 9.265 21.519 1.00 89.94 87 ALA A N 1
ATOM 712 C CA . ALA A 1 87 ? -5.998 8.815 21.673 1.00 89.94 87 ALA A CA 1
ATOM 713 C C . ALA A 1 87 ? -6.936 9.705 20.849 1.00 89.94 87 ALA A C 1
ATOM 715 O O . ALA A 1 87 ? -6.832 10.931 20.885 1.00 89.94 87 ALA A O 1
ATOM 716 N N . ILE A 1 88 ? -7.856 9.080 20.124 1.00 86.44 88 ILE A N 1
ATOM 717 C CA . ILE A 1 88 ? -8.899 9.765 19.368 1.00 86.44 88 ILE A CA 1
ATOM 718 C C . ILE A 1 88 ? -10.077 9.970 20.311 1.00 86.44 88 ILE A C 1
ATOM 720 O O . ILE A 1 88 ? -10.524 9.032 20.968 1.00 86.44 88 ILE A O 1
ATOM 724 N N . THR A 1 89 ? -10.573 11.201 20.393 1.00 87.50 89 THR A N 1
ATOM 725 C CA . THR A 1 89 ? -11.765 11.504 21.189 1.00 87.50 89 THR A CA 1
ATOM 726 C C . THR A 1 89 ? -13.000 11.353 20.314 1.00 87.50 89 THR A C 1
ATOM 728 O O . THR A 1 89 ? -13.105 12.028 19.292 1.00 87.50 89 THR A O 1
ATOM 731 N N . ILE A 1 90 ? -13.930 10.490 20.717 1.00 84.44 90 ILE A N 1
ATOM 732 C CA . ILE A 1 90 ? -15.211 10.299 20.035 1.00 84.44 90 ILE A CA 1
ATOM 733 C C . ILE A 1 90 ? -16.372 10.591 20.986 1.00 84.44 90 ILE A C 1
ATOM 735 O O . ILE A 1 90 ? -16.224 10.550 22.211 1.00 84.44 90 ILE A O 1
ATOM 739 N N . ARG A 1 91 ? -17.535 10.905 20.412 1.00 84.69 91 ARG A N 1
ATOM 740 C CA . ARG A 1 91 ? -18.784 11.030 21.163 1.00 84.69 91 ARG A CA 1
ATOM 741 C C . ARG A 1 91 ? -19.541 9.711 21.087 1.00 84.69 91 ARG A C 1
ATOM 743 O O . ARG A 1 91 ? -20.086 9.363 20.045 1.00 84.69 91 ARG A O 1
ATOM 750 N N . ASP A 1 92 ? -19.571 9.024 22.210 1.00 85.44 92 ASP A N 1
ATOM 751 C CA . ASP A 1 92 ? -20.345 7.827 22.460 1.00 85.44 92 ASP A CA 1
ATOM 752 C C . ASP A 1 92 ? -21.750 8.180 22.979 1.00 85.44 92 ASP A C 1
ATOM 754 O O . ASP A 1 92 ? -21.944 9.190 23.665 1.00 85.44 92 ASP A O 1
ATOM 758 N N . LYS A 1 93 ? -22.745 7.361 22.627 1.00 81.12 93 LYS A N 1
ATOM 759 C CA . LYS A 1 93 ? -24.148 7.589 23.005 1.00 81.12 93 LYS A CA 1
ATOM 760 C C . LYS A 1 93 ? -24.440 7.250 24.467 1.00 81.12 93 LYS A C 1
ATOM 762 O O . LYS A 1 93 ? -25.336 7.858 25.043 1.00 81.12 93 LYS A O 1
ATOM 767 N N . GLU A 1 94 ? -23.708 6.310 25.051 1.00 84.06 94 GLU A N 1
ATOM 768 C CA . GLU A 1 94 ? -23.922 5.807 26.409 1.00 84.06 94 GLU A CA 1
ATOM 769 C C . GLU A 1 94 ? -22.940 6.439 27.401 1.00 84.06 94 GLU A C 1
ATOM 771 O O . GLU A 1 94 ? -23.321 6.818 28.507 1.00 84.06 94 GLU A O 1
ATOM 776 N N . PHE A 1 95 ? -21.684 6.614 26.986 1.00 84.38 95 PHE A N 1
ATOM 777 C CA . PHE A 1 95 ? -20.588 7.075 27.844 1.00 84.38 95 PHE A CA 1
ATOM 778 C C . PHE A 1 95 ? -20.187 8.541 27.613 1.00 84.38 95 PHE A C 1
ATOM 780 O O . PHE A 1 95 ? -19.329 9.071 28.320 1.00 84.38 95 PHE A O 1
ATOM 787 N N . GLY A 1 96 ? -20.796 9.233 26.645 1.00 85.62 96 GLY A N 1
ATOM 788 C CA . GLY A 1 96 ? -20.482 10.630 26.349 1.00 85.62 96 GLY A CA 1
ATOM 789 C C . GLY A 1 96 ? -19.135 10.787 25.638 1.00 85.62 96 GLY A C 1
ATOM 790 O O . GLY A 1 96 ? -18.924 10.223 24.572 1.00 85.62 96 GLY A O 1
ATOM 791 N N . MET A 1 97 ? -18.220 11.609 26.155 1.00 88.69 97 MET A N 1
ATOM 792 C CA . MET A 1 97 ? -16.902 11.776 25.524 1.00 88.69 97 MET A CA 1
ATOM 793 C C . MET A 1 97 ? -15.947 10.672 25.968 1.00 88.69 97 MET A C 1
ATOM 795 O O . MET A 1 97 ? -15.565 10.621 27.134 1.00 88.69 97 MET A O 1
ATOM 799 N N . VAL A 1 98 ? -15.508 9.841 25.023 1.00 87.38 98 VAL A N 1
ATOM 800 C CA . VAL A 1 98 ? -14.562 8.750 25.284 1.00 87.38 98 VAL A CA 1
ATOM 801 C C . VAL A 1 98 ? -13.298 8.913 24.451 1.00 87.38 98 VAL A C 1
ATOM 803 O O . VAL A 1 98 ? -13.332 9.382 23.312 1.00 87.38 98 VAL A O 1
ATOM 806 N N . GLN A 1 99 ? -12.161 8.537 25.033 1.00 89.88 99 GLN A N 1
ATOM 807 C CA . GLN A 1 99 ? -10.866 8.534 24.361 1.00 89.88 99 GLN A CA 1
ATOM 808 C C . GLN A 1 99 ? -10.461 7.105 24.033 1.00 89.88 99 GLN A C 1
ATOM 810 O O . GLN A 1 99 ? -10.320 6.275 24.927 1.00 89.88 99 GLN A O 1
ATOM 815 N N . ILE A 1 100 ? -10.246 6.831 22.751 1.00 86.38 100 ILE A N 1
ATOM 816 C CA . ILE A 1 100 ? -9.964 5.489 22.254 1.00 86.38 100 ILE A CA 1
ATOM 817 C C . ILE A 1 100 ? -8.590 5.470 21.605 1.00 86.38 100 ILE A C 1
ATOM 819 O O . ILE A 1 100 ? -8.197 6.388 20.884 1.00 86.38 100 ILE A O 1
ATOM 823 N N . ARG A 1 101 ? -7.858 4.384 21.845 1.00 90.50 101 ARG A N 1
ATOM 824 C CA . ARG A 1 101 ? -6.703 4.009 21.037 1.00 90.50 101 ARG A CA 1
ATOM 825 C C . ARG A 1 101 ? -7.019 2.721 20.306 1.00 90.50 101 ARG A C 1
ATOM 827 O O . ARG A 1 101 ? -7.569 1.797 20.899 1.00 90.50 101 ARG A O 1
ATOM 834 N N . ALA A 1 102 ? -6.656 2.680 19.035 1.00 88.50 102 ALA A N 1
ATOM 835 C CA . ALA A 1 102 ? -6.847 1.519 18.188 1.00 88.50 102 ALA A CA 1
ATOM 836 C C . ALA A 1 102 ? -5.507 1.090 17.604 1.00 88.50 102 ALA A C 1
ATOM 838 O O . ALA A 1 102 ? -4.656 1.922 17.280 1.00 88.50 102 ALA A O 1
ATOM 839 N N . PHE A 1 103 ? -5.343 -0.219 17.474 1.00 92.19 103 PHE A N 1
ATOM 840 C CA . PHE A 1 103 ? -4.164 -0.853 16.909 1.00 92.19 103 PHE A CA 1
ATOM 841 C C . PHE A 1 103 ? -4.625 -2.027 16.066 1.00 92.19 103 PHE A C 1
ATOM 843 O O . PHE A 1 103 ? -5.652 -2.642 16.356 1.00 92.19 103 PHE A O 1
ATOM 850 N N . GLY A 1 104 ? -3.844 -2.368 15.056 1.00 92.19 104 GLY A N 1
ATOM 851 C CA . GLY A 1 104 ? -4.145 -3.525 14.244 1.00 92.19 104 GLY A CA 1
ATOM 852 C C . GLY A 1 104 ? -3.017 -3.888 13.307 1.00 92.19 104 GLY A C 1
ATOM 853 O O . GLY A 1 104 ? -1.939 -3.283 13.293 1.00 92.19 104 GLY A O 1
ATOM 854 N N . LEU A 1 105 ? -3.309 -4.907 12.515 1.00 94.44 105 LEU A N 1
ATOM 855 C CA . LEU A 1 105 ? -2.457 -5.379 11.445 1.00 94.44 105 LEU A CA 1
ATOM 856 C C . LEU A 1 105 ? -3.184 -5.179 10.122 1.00 94.44 105 LEU A C 1
ATOM 858 O O . LEU A 1 105 ? -4.411 -5.235 10.056 1.00 94.44 105 LEU A O 1
ATOM 862 N N . TYR A 1 106 ? -2.415 -4.936 9.077 1.00 94.56 106 TYR A N 1
ATOM 863 C CA . TYR A 1 106 ? -2.880 -4.981 7.706 1.00 94.56 106 TYR A CA 1
ATOM 864 C C . TYR A 1 106 ? -1.845 -5.703 6.856 1.00 94.56 106 TYR A C 1
ATOM 866 O O . TYR A 1 106 ? -0.696 -5.912 7.255 1.00 94.56 106 TYR A O 1
ATOM 874 N N . SER A 1 107 ? -2.268 -6.142 5.685 1.00 95.06 107 SER A N 1
ATOM 875 C CA . SER A 1 107 ? -1.387 -6.736 4.693 1.00 95.06 107 SER A CA 1
ATOM 876 C C . SER A 1 107 ? -1.726 -6.132 3.352 1.00 95.06 107 SER A C 1
ATOM 878 O O . SER A 1 107 ? -2.876 -5.784 3.116 1.00 95.06 107 SER A O 1
ATOM 880 N N . TYR A 1 108 ? -0.732 -5.966 2.494 1.00 95.62 108 TYR A N 1
ATOM 881 C CA . TYR A 1 108 ? -0.965 -5.430 1.163 1.00 95.62 108 TYR A CA 1
ATOM 882 C C . TYR A 1 108 ? -0.037 -6.086 0.153 1.00 95.62 108 TYR A C 1
ATOM 884 O O . TYR A 1 108 ? 1.028 -6.594 0.504 1.00 95.62 108 TYR A O 1
ATOM 892 N N . LYS A 1 109 ? -0.420 -6.068 -1.117 1.00 95.38 109 LYS A N 1
ATOM 893 C CA . LYS A 1 109 ? 0.435 -6.511 -2.220 1.00 95.38 109 LYS A CA 1
ATOM 894 C C . LYS A 1 109 ? 0.443 -5.462 -3.325 1.00 95.38 109 LYS A C 1
ATOM 896 O O . LYS A 1 109 ? -0.535 -4.742 -3.520 1.00 95.38 109 LYS A O 1
ATOM 901 N N . LEU A 1 110 ? 1.555 -5.374 -4.042 1.00 95.62 110 LEU A N 1
ATOM 902 C CA . LEU A 1 110 ? 1.682 -4.506 -5.207 1.00 95.62 110 LEU A CA 1
ATOM 903 C C . LEU A 1 110 ? 1.083 -5.212 -6.428 1.00 95.62 110 LEU A C 1
ATOM 905 O O . LEU A 1 110 ? 1.540 -6.294 -6.794 1.00 95.62 110 LEU A O 1
ATOM 909 N N . VAL A 1 111 ? 0.063 -4.602 -7.034 1.00 94.88 111 VAL A N 1
ATOM 910 C CA . VAL A 1 111 ? -0.672 -5.164 -8.182 1.00 94.88 111 VAL A CA 1
ATOM 911 C C . VAL A 1 111 ? -0.473 -4.369 -9.469 1.00 94.88 111 VAL A C 1
ATOM 913 O O . VAL A 1 111 ? -0.534 -4.946 -10.549 1.00 94.88 111 VAL A O 1
ATOM 916 N N . ASP A 1 112 ? -0.198 -3.066 -9.370 1.00 94.50 112 ASP A N 1
ATOM 917 C CA . ASP A 1 112 ? 0.017 -2.182 -10.519 1.00 94.50 112 ASP A CA 1
ATOM 918 C C . ASP A 1 112 ? 1.293 -1.354 -10.319 1.00 94.50 112 ASP A C 1
ATOM 920 O O . ASP A 1 112 ? 1.302 -0.289 -9.695 1.00 94.50 112 ASP A O 1
ATOM 924 N N . VAL A 1 113 ? 2.396 -1.866 -10.869 1.00 94.06 113 VAL A N 1
ATOM 925 C CA . VAL A 1 113 ? 3.722 -1.230 -10.793 1.00 94.06 113 VAL A CA 1
ATOM 926 C C . VAL A 1 113 ? 3.792 0.090 -11.552 1.00 94.06 113 VAL A C 1
ATOM 928 O O . VAL A 1 113 ? 4.587 0.954 -11.195 1.00 94.06 113 VAL A O 1
ATOM 931 N N . THR A 1 114 ? 2.952 0.281 -12.573 1.00 92.75 114 THR A N 1
ATOM 932 C CA . THR A 1 114 ? 2.959 1.513 -13.368 1.00 92.75 114 THR A CA 1
ATOM 933 C C . THR A 1 114 ? 2.374 2.664 -12.561 1.00 92.75 114 THR A C 1
ATOM 935 O O . THR A 1 114 ? 2.952 3.752 -12.544 1.00 92.75 114 THR A O 1
ATOM 938 N N . LYS A 1 115 ? 1.250 2.435 -11.869 1.00 94.25 115 LYS A N 1
ATOM 939 C CA . LYS A 1 115 ? 0.688 3.427 -10.938 1.00 94.25 115 LYS A CA 1
ATOM 940 C C . LYS A 1 115 ? 1.631 3.689 -9.779 1.00 94.25 115 LYS A C 1
ATOM 942 O O . LYS A 1 115 ? 1.908 4.846 -9.485 1.00 94.25 115 LYS A O 1
ATOM 947 N N . PHE A 1 116 ? 2.171 2.635 -9.173 1.00 94.56 116 PHE A N 1
ATOM 948 C CA . PHE A 1 116 ? 3.092 2.787 -8.053 1.00 94.56 116 PHE A CA 1
ATOM 949 C C . PHE A 1 116 ? 4.340 3.596 -8.436 1.00 94.56 116 PHE A C 1
ATOM 951 O O . PHE A 1 116 ? 4.740 4.496 -7.701 1.00 94.56 116 PHE A O 1
ATOM 958 N N . TYR A 1 117 ? 4.912 3.351 -9.618 1.00 93.12 117 TYR A N 1
ATOM 959 C CA . TYR A 1 117 ? 6.038 4.134 -10.125 1.00 93.12 117 TYR A CA 1
ATOM 960 C C . TYR A 1 117 ? 5.690 5.611 -10.323 1.00 93.12 117 TYR A C 1
ATOM 962 O O . TYR A 1 117 ? 6.452 6.483 -9.912 1.00 93.12 117 TYR A O 1
ATOM 970 N N . LYS A 1 118 ? 4.535 5.904 -10.928 1.00 91.38 118 LYS A N 1
ATOM 971 C CA . LYS A 1 118 ? 4.115 7.281 -11.225 1.00 91.38 118 LYS A CA 1
ATOM 972 C C . LYS A 1 118 ? 3.756 8.081 -9.974 1.00 91.38 118 LYS A C 1
ATOM 974 O O . LYS A 1 118 ? 4.103 9.254 -9.900 1.00 91.38 118 LYS A O 1
ATOM 979 N N . GLU A 1 119 ? 3.069 7.457 -9.022 1.00 90.50 119 GLU A N 1
ATOM 980 C CA . GLU A 1 119 ? 2.501 8.144 -7.857 1.00 90.50 119 GLU A CA 1
ATOM 981 C C . GLU A 1 119 ? 3.416 8.110 -6.625 1.00 90.50 119 GLU A C 1
ATOM 983 O O . GLU A 1 119 ? 3.361 9.025 -5.805 1.00 90.50 119 GLU A O 1
ATOM 988 N N . ILE A 1 120 ? 4.235 7.061 -6.465 1.00 90.56 120 ILE A N 1
ATOM 989 C CA . ILE A 1 120 ? 4.951 6.781 -5.211 1.00 90.56 120 ILE A CA 1
ATOM 990 C C . ILE A 1 120 ? 6.470 6.736 -5.394 1.00 90.56 120 ILE A C 1
ATOM 992 O O . ILE A 1 120 ? 7.175 7.583 -4.845 1.00 90.56 120 ILE A O 1
ATOM 996 N N . SER A 1 121 ? 7.007 5.742 -6.112 1.00 88.56 121 SER A N 1
ATOM 997 C CA . SER A 1 121 ? 8.461 5.510 -6.099 1.00 88.56 121 SER A CA 1
ATOM 998 C C . SER A 1 121 ? 9.230 6.510 -6.958 1.00 88.56 121 SER A C 1
ATOM 1000 O O . SER A 1 121 ? 10.370 6.853 -6.631 1.00 88.56 121 SER A O 1
ATOM 1002 N N . GLY A 1 122 ? 8.625 6.968 -8.058 1.00 86.81 122 GLY A N 1
ATOM 1003 C CA . GLY A 1 122 ? 9.294 7.766 -9.078 1.00 86.81 122 GLY A CA 1
ATOM 1004 C C . GLY A 1 122 ? 10.571 7.093 -9.585 1.00 86.81 122 GLY A C 1
ATOM 1005 O O . GLY A 1 122 ? 10.738 5.878 -9.494 1.00 86.81 122 GLY A O 1
ATOM 1006 N N . SER A 1 123 ? 11.511 7.910 -10.055 1.00 80.94 123 SER A N 1
ATOM 1007 C CA . SER A 1 123 ? 12.816 7.472 -10.565 1.00 80.94 123 SER A CA 1
ATOM 1008 C C . SER A 1 123 ? 13.874 7.274 -9.466 1.00 80.94 123 SER A C 1
ATOM 1010 O O . SER A 1 123 ? 15.066 7.468 -9.716 1.00 80.94 123 SER A O 1
ATOM 1012 N N . ARG A 1 124 ? 13.469 6.996 -8.217 1.00 82.38 124 ARG A N 1
ATOM 1013 C CA . ARG A 1 124 ? 14.422 6.727 -7.127 1.00 82.38 124 ARG A CA 1
ATOM 1014 C C . ARG A 1 124 ? 15.118 5.390 -7.387 1.00 82.38 124 ARG A C 1
ATOM 1016 O O . ARG A 1 124 ? 14.477 4.436 -7.809 1.00 82.38 124 ARG A O 1
ATOM 1023 N N . GLU A 1 125 ? 16.416 5.321 -7.101 1.00 81.31 125 GLU A N 1
ATOM 1024 C CA . GLU A 1 125 ? 17.219 4.099 -7.277 1.00 81.31 125 GLU A CA 1
ATOM 1025 C C . GLU A 1 125 ? 16.692 2.938 -6.424 1.00 81.31 125 GLU A C 1
ATOM 1027 O O . GLU A 1 125 ? 16.622 1.797 -6.871 1.00 81.31 125 GLU A O 1
ATOM 1032 N N . SER A 1 126 ? 16.270 3.240 -5.196 1.00 86.94 126 SER A N 1
ATOM 1033 C CA . SER A 1 126 ? 15.592 2.291 -4.324 1.00 86.94 126 SER A CA 1
ATOM 1034 C C . SER A 1 126 ? 14.442 2.967 -3.588 1.00 86.94 126 SER A C 1
ATOM 1036 O O . SER A 1 126 ? 14.489 4.153 -3.250 1.00 86.94 126 SER A O 1
ATOM 1038 N N . TYR A 1 127 ? 13.383 2.194 -3.374 1.00 88.50 127 TYR A N 1
ATOM 1039 C CA . TYR A 1 127 ? 12.235 2.579 -2.571 1.00 88.50 127 TYR A CA 1
ATOM 1040 C C . TYR A 1 127 ? 11.821 1.364 -1.751 1.00 88.50 127 TYR A C 1
ATOM 1042 O O . TYR A 1 127 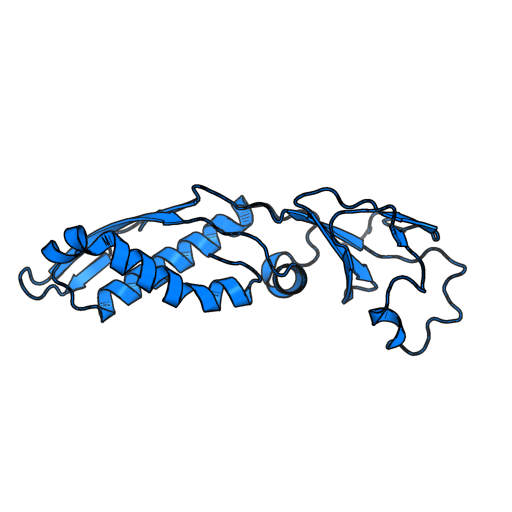? 11.460 0.32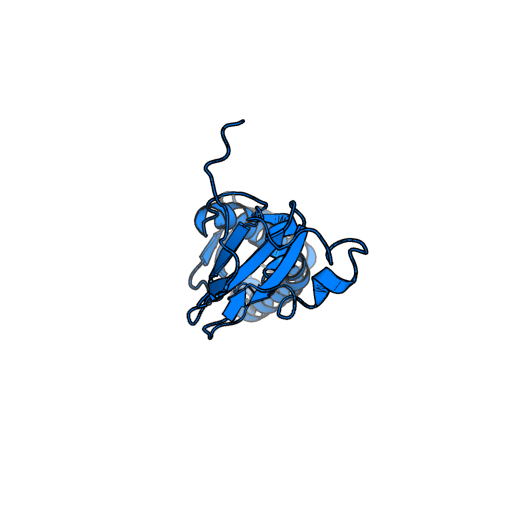2 -2.304 1.00 88.50 127 TYR A O 1
ATOM 1050 N N . THR A 1 128 ? 11.958 1.465 -0.435 1.00 91.12 128 THR A N 1
ATOM 1051 C CA . THR A 1 128 ? 11.774 0.333 0.471 1.00 91.12 128 THR A CA 1
ATOM 1052 C C . THR A 1 128 ? 10.354 0.283 1.023 1.00 91.12 128 THR A C 1
ATOM 1054 O O . THR A 1 128 ? 9.586 1.242 0.956 1.00 91.12 128 THR A O 1
ATOM 1057 N N . VAL A 1 129 ? 9.999 -0.858 1.612 1.00 89.62 129 VAL A N 1
ATOM 1058 C CA . VAL A 1 129 ? 8.731 -1.007 2.340 1.00 89.62 129 VAL A CA 1
ATOM 1059 C C . VAL A 1 129 ? 8.642 -0.012 3.502 1.00 89.62 129 VAL A C 1
ATOM 1061 O O . VAL A 1 129 ? 7.560 0.502 3.771 1.00 89.62 129 VAL A O 1
ATOM 1064 N N . ASP A 1 130 ? 9.764 0.301 4.153 1.00 89.75 130 ASP A N 1
ATOM 1065 C CA . ASP A 1 130 ? 9.798 1.232 5.284 1.00 89.75 130 ASP A CA 1
ATOM 1066 C C . ASP A 1 130 ? 9.569 2.687 4.847 1.00 89.75 130 ASP A C 1
ATOM 1068 O O . ASP A 1 130 ? 8.915 3.443 5.570 1.00 89.75 130 ASP A O 1
ATOM 1072 N N . ASP A 1 131 ? 10.013 3.060 3.639 1.00 90.62 131 ASP A N 1
ATOM 1073 C CA . ASP A 1 131 ? 9.704 4.368 3.039 1.00 90.62 131 ASP A CA 1
ATOM 1074 C C . ASP A 1 131 ? 8.191 4.550 2.820 1.00 90.62 131 ASP A C 1
ATOM 1076 O O . ASP A 1 131 ? 7.666 5.657 2.950 1.00 90.62 131 ASP A O 1
ATOM 1080 N N . LEU A 1 132 ? 7.485 3.454 2.518 1.00 90.56 132 LEU A N 1
ATOM 1081 C CA . LEU A 1 132 ? 6.041 3.434 2.276 1.00 90.56 132 LEU A CA 1
ATOM 1082 C C . LEU A 1 132 ? 5.212 3.329 3.565 1.00 90.56 132 LEU A C 1
ATOM 1084 O O . LEU A 1 132 ? 4.108 3.877 3.653 1.00 90.56 132 LEU A O 1
ATOM 1088 N N . ASP A 1 133 ? 5.723 2.603 4.564 1.00 89.69 133 ASP A N 1
ATOM 1089 C CA . ASP A 1 133 ? 4.974 2.184 5.754 1.00 89.69 133 ASP A CA 1
ATOM 1090 C C . ASP A 1 133 ? 4.388 3.372 6.523 1.00 89.69 133 ASP A C 1
ATOM 1092 O O . ASP A 1 133 ? 3.233 3.328 6.947 1.00 89.69 133 ASP A O 1
ATOM 1096 N N . GLY A 1 134 ? 5.147 4.463 6.656 1.00 90.19 134 GLY A N 1
ATOM 1097 C CA . GLY A 1 134 ? 4.687 5.667 7.349 1.00 90.19 134 GLY A CA 1
ATOM 1098 C C . GLY A 1 134 ? 3.434 6.281 6.719 1.00 90.19 134 GLY A C 1
ATOM 1099 O O . GLY A 1 134 ? 2.492 6.633 7.436 1.00 90.19 134 GLY A O 1
ATOM 1100 N N . GLN A 1 135 ? 3.400 6.364 5.388 1.00 90.88 135 GLN A N 1
ATOM 1101 C CA . GLN A 1 135 ? 2.280 6.935 4.641 1.00 90.88 135 GLN A CA 1
ATOM 1102 C C . GLN A 1 135 ? 1.044 6.033 4.721 1.00 90.88 135 GLN A C 1
ATOM 1104 O O . GLN A 1 135 ? -0.043 6.508 5.059 1.00 90.88 135 GLN A O 1
ATOM 1109 N N . LEU A 1 136 ? 1.212 4.727 4.487 1.00 93.19 136 LEU A N 1
ATOM 1110 C CA . LEU A 1 136 ? 0.108 3.765 4.562 1.00 93.19 136 LEU A CA 1
ATOM 1111 C C . LEU A 1 136 ? -0.472 3.676 5.974 1.00 93.19 136 LEU A C 1
ATOM 1113 O O . LEU A 1 136 ? -1.689 3.728 6.145 1.00 93.19 136 LEU A O 1
ATOM 1117 N N . ARG A 1 137 ? 0.380 3.630 7.006 1.00 93.06 137 ARG A N 1
ATOM 1118 C CA . ARG A 1 137 ? -0.057 3.647 8.408 1.00 93.06 137 ARG A CA 1
ATOM 1119 C C . ARG A 1 137 ? -0.895 4.885 8.717 1.00 93.06 137 ARG A C 1
ATOM 1121 O O . ARG A 1 137 ? -1.933 4.766 9.365 1.00 93.06 137 ARG A O 1
ATOM 1128 N N . GLY A 1 138 ? -0.462 6.056 8.250 1.00 92.31 138 GLY A N 1
ATOM 1129 C CA . GLY A 1 138 ? -1.213 7.301 8.405 1.00 92.31 138 GLY A CA 1
ATOM 1130 C C . GLY A 1 138 ? -2.604 7.225 7.773 1.00 92.31 138 GLY A C 1
ATOM 1131 O O . GLY A 1 138 ? -3.584 7.624 8.400 1.00 92.31 138 GLY A O 1
ATOM 1132 N N . MET A 1 139 ? -2.711 6.642 6.577 1.00 92.94 139 MET A N 1
ATOM 1133 C CA . MET A 1 139 ? -3.995 6.461 5.888 1.00 92.94 139 MET A CA 1
ATOM 1134 C C . MET A 1 139 ? -4.922 5.501 6.618 1.00 92.94 139 MET A C 1
ATOM 1136 O O . MET A 1 139 ? -6.106 5.797 6.756 1.00 92.94 139 MET A O 1
ATOM 1140 N N . VAL A 1 140 ? -4.396 4.380 7.118 1.00 94.31 140 VAL A N 1
ATOM 1141 C CA . VAL A 1 140 ? -5.196 3.418 7.887 1.00 94.31 140 VAL A CA 1
ATOM 1142 C C . VAL A 1 140 ? -5.730 4.071 9.165 1.00 94.31 140 VAL A C 1
ATOM 1144 O O . VAL A 1 140 ? -6.922 3.976 9.450 1.00 94.31 140 VAL A O 1
ATOM 1147 N N . VAL A 1 141 ? -4.881 4.805 9.896 1.00 93.00 141 VAL A N 1
ATOM 1148 C CA . VAL A 1 141 ? -5.284 5.541 11.108 1.00 93.00 141 VAL A CA 1
ATOM 1149 C C . VAL A 1 141 ? -6.352 6.593 10.798 1.00 93.00 141 VAL A C 1
ATOM 1151 O O . VAL A 1 141 ? -7.342 6.691 11.526 1.00 93.00 141 VAL A O 1
ATOM 1154 N N . ALA A 1 142 ? -6.191 7.360 9.718 1.00 91.19 142 ALA A N 1
ATOM 1155 C CA . ALA A 1 142 ? -7.171 8.361 9.306 1.00 91.19 142 ALA A CA 1
ATOM 1156 C C . ALA A 1 142 ? -8.509 7.720 8.899 1.00 91.19 142 ALA A C 1
ATOM 1158 O O . ALA A 1 142 ? -9.564 8.151 9.363 1.00 91.19 142 ALA A O 1
ATOM 1159 N N . GLY A 1 143 ? -8.469 6.652 8.095 1.00 91.69 143 GLY A N 1
ATOM 1160 C CA . GLY A 1 143 ? -9.658 5.917 7.659 1.00 91.69 143 GLY A CA 1
ATOM 1161 C C . GLY A 1 143 ? -10.420 5.283 8.821 1.00 91.69 143 GLY A C 1
ATOM 1162 O O . GLY A 1 143 ? -11.648 5.336 8.845 1.00 91.69 143 GLY A O 1
ATOM 1163 N N . MET A 1 144 ? -9.699 4.755 9.814 1.00 89.88 144 MET A N 1
ATOM 1164 C CA . MET A 1 144 ? -10.295 4.250 11.048 1.00 89.88 144 MET A CA 1
ATOM 1165 C C . MET A 1 144 ? -10.943 5.382 11.853 1.00 89.88 144 MET A C 1
ATOM 1167 O O . MET A 1 144 ? -12.092 5.270 12.264 1.00 89.88 144 MET A O 1
ATOM 1171 N N . SER A 1 145 ? -10.238 6.498 12.048 1.00 86.75 145 SER A N 1
ATOM 1172 C CA . SER A 1 145 ? -10.771 7.649 12.794 1.00 86.75 145 SER A CA 1
ATOM 1173 C C . SER A 1 145 ? -12.097 8.142 12.204 1.00 86.75 145 SER A C 1
ATOM 1175 O O . SER A 1 145 ? -13.056 8.376 12.938 1.00 86.75 145 SER A O 1
ATOM 1177 N N . ASP A 1 146 ? -12.162 8.243 10.876 1.00 87.94 146 ASP A N 1
ATOM 1178 C CA . ASP A 1 146 ? -13.363 8.657 10.151 1.00 87.94 146 ASP A CA 1
ATOM 1179 C C . ASP A 1 146 ? -14.490 7.615 10.248 1.00 87.94 146 ASP A C 1
ATOM 1181 O O . ASP A 1 146 ? -15.644 7.960 10.493 1.00 87.94 146 ASP A O 1
ATOM 1185 N N . LEU A 1 147 ? -14.164 6.322 10.140 1.00 87.69 147 LEU A N 1
ATOM 1186 C CA . LEU A 1 147 ? -15.141 5.246 10.316 1.00 87.69 147 LEU A CA 1
ATOM 1187 C C . LEU A 1 147 ? -15.742 5.246 11.735 1.00 87.69 147 LEU A C 1
ATOM 1189 O O . LEU A 1 147 ? -16.956 5.104 11.876 1.00 87.69 147 LEU A O 1
ATOM 1193 N N . PHE A 1 148 ? -14.946 5.480 12.785 1.00 81.81 148 PHE A N 1
ATOM 1194 C CA . PHE A 1 148 ? -15.486 5.617 14.144 1.00 81.81 148 PHE A CA 1
ATOM 1195 C C . PHE A 1 148 ? -16.407 6.825 14.284 1.00 81.81 148 PHE A C 1
ATOM 1197 O O . PHE A 1 148 ? -17.489 6.689 14.854 1.00 81.81 148 PHE A O 1
ATOM 1204 N N . ALA A 1 149 ? -16.020 7.976 13.732 1.00 81.25 149 ALA A N 1
ATOM 1205 C CA . ALA A 1 149 ? -16.843 9.179 13.775 1.00 81.25 149 ALA A CA 1
ATOM 1206 C C . ALA A 1 149 ? -18.206 8.991 13.078 1.00 81.25 149 ALA A C 1
ATOM 1208 O O . ALA A 1 149 ? -19.199 9.567 13.520 1.00 81.25 149 ALA A O 1
ATOM 1209 N N . GLN A 1 150 ? -18.264 8.177 12.017 1.00 82.12 150 GLN A N 1
ATOM 1210 C CA . GLN A 1 150 ? -19.474 7.950 11.216 1.00 82.12 150 GLN A CA 1
ATOM 1211 C C . GLN A 1 150 ? -20.348 6.791 11.714 1.00 82.12 150 GLN A C 1
ATOM 1213 O O . GLN A 1 150 ? -21.567 6.854 11.586 1.00 82.12 150 GLN A O 1
ATOM 1218 N N . SER A 1 151 ? -19.747 5.735 12.272 1.00 75.56 151 SER A N 1
ATOM 1219 C CA . SER A 1 151 ? -20.459 4.493 12.610 1.00 75.56 151 SER A CA 1
ATOM 1220 C C . SER A 1 151 ? -21.522 4.668 13.701 1.00 75.56 151 SER A C 1
ATOM 1222 O O . SER A 1 151 ? -22.533 3.969 13.695 1.00 75.56 151 SER A O 1
ATOM 1224 N N . GLY A 1 152 ? -21.313 5.594 14.647 1.00 75.44 152 GLY A N 1
ATOM 1225 C CA . GLY A 1 152 ? -22.228 5.818 15.772 1.00 75.44 152 GLY A CA 1
ATOM 1226 C C . GLY A 1 152 ? -22.488 4.570 16.631 1.00 75.44 152 GLY A C 1
ATOM 1227 O O . GLY A 1 152 ? -23.512 4.534 17.328 1.00 75.44 152 GLY A O 1
ATOM 1228 N N . ILE A 1 153 ? -21.600 3.571 16.530 1.00 77.69 153 ILE A N 1
ATOM 1229 C CA . ILE A 1 153 ? -21.611 2.310 17.275 1.00 77.69 153 ILE A CA 1
ATOM 1230 C C . ILE A 1 153 ? -21.166 2.607 18.713 1.00 77.69 153 ILE A C 1
ATOM 1232 O O . ILE A 1 153 ? -20.132 3.262 18.881 1.00 77.69 153 ILE A O 1
ATOM 1236 N N . PRO A 1 154 ? -21.906 2.149 19.740 1.00 81.69 154 PRO A N 1
ATOM 1237 C CA . PRO A 1 154 ? -21.468 2.257 21.126 1.00 81.69 154 PRO A CA 1
ATOM 1238 C C . PRO A 1 154 ? -20.115 1.578 21.345 1.00 81.69 154 PRO A C 1
ATOM 1240 O O . PRO A 1 154 ? -19.839 0.510 20.798 1.00 81.69 154 PRO A O 1
ATOM 1243 N N . PHE A 1 155 ? -19.266 2.167 22.179 1.00 79.38 155 PHE A N 1
ATOM 1244 C CA . PHE A 1 155 ? -17.914 1.681 22.444 1.00 79.38 155 PHE A CA 1
ATOM 1245 C C . PHE A 1 155 ? -17.882 0.205 22.874 1.00 79.38 155 PHE A C 1
ATOM 1247 O O . PHE A 1 155 ? -17.008 -0.547 22.440 1.00 79.38 155 PHE A O 1
ATOM 1254 N N . ILE A 1 156 ? -18.859 -0.226 23.678 1.00 80.94 156 ILE A N 1
ATOM 1255 C CA . ILE A 1 156 ? -18.983 -1.615 24.140 1.00 80.94 156 ILE A CA 1
ATOM 1256 C C . ILE A 1 156 ? -19.222 -2.600 22.987 1.00 80.94 156 ILE A C 1
ATOM 1258 O O . ILE A 1 156 ? -18.660 -3.697 22.984 1.00 80.94 156 ILE A O 1
ATOM 1262 N N . ASP A 1 157 ? -19.963 -2.179 21.964 1.00 81.31 157 ASP A N 1
ATOM 1263 C CA . ASP A 1 157 ? -20.299 -3.001 20.805 1.00 81.31 157 ASP A CA 1
ATOM 1264 C C . ASP A 1 157 ? -19.150 -3.048 19.792 1.00 81.31 157 ASP A C 1
ATOM 1266 O O . ASP A 1 157 ? -19.061 -3.975 18.986 1.00 81.31 157 ASP A O 1
ATOM 1270 N N . MET A 1 158 ? -18.217 -2.091 19.834 1.00 79.75 158 MET A N 1
ATOM 1271 C CA . MET A 1 158 ? -17.049 -2.095 18.948 1.00 79.75 158 MET A CA 1
ATOM 1272 C C . MET A 1 158 ? -16.162 -3.321 19.174 1.00 79.75 158 MET A C 1
ATOM 1274 O O . MET A 1 158 ? -15.652 -3.901 18.215 1.00 79.75 158 MET A O 1
ATOM 1278 N N . ALA A 1 159 ? -15.986 -3.736 20.433 1.00 75.69 159 ALA A N 1
ATOM 1279 C CA . ALA A 1 159 ? -15.194 -4.917 20.766 1.00 75.69 159 ALA A CA 1
ATOM 1280 C C . ALA A 1 159 ? -15.837 -6.208 20.235 1.00 75.69 159 ALA A C 1
ATOM 1282 O O . ALA A 1 159 ? -15.123 -7.109 19.798 1.00 75.69 159 ALA A O 1
ATOM 1283 N N . ALA A 1 160 ? -17.171 -6.275 20.218 1.00 82.88 160 ALA A N 1
ATOM 1284 C CA . ALA A 1 160 ? -17.910 -7.404 19.663 1.00 82.88 160 ALA A CA 1
ATOM 1285 C C . ALA A 1 160 ? -17.880 -7.435 18.121 1.00 82.88 160 ALA A C 1
ATOM 1287 O O . ALA A 1 160 ? -17.915 -8.511 17.530 1.00 82.88 160 ALA A O 1
ATOM 1288 N N . ASN A 1 161 ? -17.754 -6.273 17.469 1.00 83.06 161 ASN A N 1
ATOM 1289 C CA . ASN A 1 161 ? -17.878 -6.121 16.013 1.00 83.06 161 ASN A CA 1
ATOM 1290 C C . ASN A 1 161 ? -16.548 -5.821 15.292 1.00 83.06 161 ASN A C 1
ATOM 1292 O O . ASN A 1 161 ? -16.536 -5.263 14.193 1.00 83.06 161 ASN A O 1
ATOM 1296 N N . GLN A 1 162 ? -15.404 -6.204 15.871 1.00 83.06 162 GLN A N 1
ATOM 1297 C CA . GLN A 1 162 ? -14.073 -5.909 15.311 1.00 83.06 162 GLN A CA 1
ATOM 1298 C C . GLN A 1 162 ? -13.883 -6.410 13.872 1.00 83.06 162 GLN A C 1
ATOM 1300 O O . GLN A 1 162 ? -13.273 -5.723 13.053 1.00 83.06 162 GLN A O 1
ATOM 1305 N N . HIS A 1 163 ? -14.416 -7.591 13.548 1.00 87.69 163 HIS A N 1
ATOM 1306 C CA . HIS A 1 163 ? -14.326 -8.153 12.200 1.00 87.69 163 HIS A CA 1
ATOM 1307 C C . HIS A 1 163 ? -15.077 -7.293 11.173 1.00 87.69 163 HIS A C 1
ATOM 1309 O O . HIS A 1 163 ? -14.556 -7.003 10.097 1.00 87.69 163 HIS A O 1
ATOM 1315 N N . GLU A 1 164 ? -16.288 -6.850 11.513 1.00 88.12 164 GLU A N 1
ATOM 1316 C CA . GLU A 1 164 ? -17.104 -6.015 10.634 1.00 88.12 164 GLU A CA 1
ATOM 1317 C C . GLU A 1 164 ? -16.497 -4.619 10.456 1.00 88.12 164 GLU A C 1
ATOM 1319 O O . GLU A 1 164 ? -16.390 -4.134 9.329 1.00 88.12 164 GLU A O 1
ATOM 1324 N N . LEU A 1 165 ? -15.987 -4.019 11.536 1.00 87.00 165 LEU A N 1
ATOM 1325 C CA . LEU A 1 165 ? -15.223 -2.770 11.470 1.00 87.00 165 LEU A CA 1
ATOM 1326 C C . LEU A 1 165 ? -13.996 -2.903 10.559 1.00 87.00 165 LEU A C 1
ATOM 1328 O O . LEU A 1 165 ? -13.732 -2.019 9.745 1.00 87.00 165 LEU A O 1
ATOM 1332 N N . GLY A 1 166 ? -13.275 -4.025 10.646 1.00 90.12 166 GLY A N 1
ATOM 1333 C CA . GLY A 1 166 ? -12.154 -4.330 9.758 1.00 90.12 166 GLY A CA 1
ATOM 1334 C C . GLY A 1 166 ? -12.570 -4.424 8.286 1.00 90.12 166 GLY A C 1
ATOM 1335 O O . GLY A 1 166 ? -11.907 -3.850 7.421 1.00 90.12 166 GLY A O 1
ATOM 1336 N N . ALA A 1 167 ? -13.691 -5.085 7.989 1.00 91.44 167 ALA A N 1
ATOM 1337 C CA . ALA A 1 167 ? -14.223 -5.205 6.629 1.00 91.44 167 ALA A CA 1
ATOM 1338 C C . ALA A 1 167 ? -14.679 -3.852 6.047 1.00 91.44 167 ALA A C 1
ATOM 1340 O O . ALA A 1 167 ? -14.398 -3.539 4.883 1.00 91.44 167 ALA A O 1
ATOM 1341 N N . GLN A 1 168 ? -15.332 -3.018 6.860 1.00 91.00 168 GLN A N 1
ATOM 1342 C CA . GLN A 1 168 ? -15.730 -1.665 6.467 1.00 91.00 168 GLN A CA 1
ATOM 1343 C C . GLN A 1 168 ? -14.506 -0.771 6.237 1.00 91.00 168 GLN A C 1
ATOM 1345 O O . GLN A 1 168 ? -14.436 -0.064 5.229 1.00 91.00 168 GLN A O 1
ATOM 1350 N N . LEU A 1 169 ? -13.499 -0.854 7.114 1.00 92.06 169 LEU A N 1
ATOM 1351 C CA . LEU A 1 169 ? -12.242 -0.126 6.958 1.00 92.06 169 LEU A CA 1
ATOM 1352 C C . LEU A 1 169 ? -11.509 -0.543 5.678 1.00 92.06 169 LEU A C 1
ATOM 1354 O O . LEU A 1 169 ? -11.079 0.321 4.915 1.00 92.06 169 LEU A O 1
ATOM 1358 N N . LYS A 1 170 ? -11.419 -1.851 5.401 1.00 94.00 170 LYS A N 1
ATOM 1359 C CA . LYS A 1 170 ? -10.832 -2.372 4.161 1.00 94.00 170 LYS A CA 1
ATOM 1360 C C . LYS A 1 170 ? -11.541 -1.806 2.933 1.00 94.00 170 LYS A C 1
ATOM 1362 O O . LYS A 1 170 ? -10.877 -1.278 2.046 1.00 94.00 170 LYS A O 1
ATOM 1367 N N . THR A 1 171 ? -12.873 -1.850 2.909 1.00 93.81 171 THR A N 1
ATOM 1368 C CA . THR A 1 171 ? -13.685 -1.302 1.807 1.00 93.81 171 THR A CA 1
ATOM 1369 C C . THR A 1 171 ? -13.421 0.190 1.601 1.00 93.81 171 THR A C 1
ATOM 1371 O O . THR A 1 171 ? -13.185 0.631 0.480 1.00 93.81 171 THR A O 1
ATOM 1374 N N . LYS A 1 172 ? -13.385 0.969 2.687 1.00 92.06 172 LYS A N 1
ATOM 1375 C CA . LYS A 1 172 ? -13.132 2.416 2.646 1.00 92.06 172 LYS A CA 1
ATOM 1376 C C . LYS A 1 172 ? -11.734 2.761 2.122 1.00 92.06 172 LYS A C 1
ATOM 1378 O O . LYS A 1 172 ? -11.557 3.755 1.422 1.00 92.06 172 LYS A O 1
ATOM 1383 N N . LEU A 1 173 ? -10.728 1.960 2.473 1.00 94.56 173 LEU A N 1
ATOM 1384 C CA . LEU A 1 173 ? -9.338 2.183 2.068 1.00 94.56 173 LEU A CA 1
ATOM 1385 C C . LEU A 1 173 ? -9.010 1.611 0.683 1.00 94.56 173 LEU A C 1
ATOM 1387 O O . LEU A 1 173 ? -8.046 2.071 0.068 1.00 94.56 173 LEU A O 1
ATOM 1391 N N . ALA A 1 174 ? -9.804 0.664 0.176 1.00 93.44 174 ALA A N 1
ATOM 1392 C CA . ALA A 1 174 ? -9.541 -0.058 -1.068 1.00 93.44 174 ALA A CA 1
ATOM 1393 C C . ALA A 1 174 ? -9.283 0.874 -2.260 1.00 93.44 174 ALA A C 1
ATOM 1395 O O . ALA A 1 174 ? -8.291 0.704 -2.969 1.00 93.44 174 ALA A O 1
ATOM 1396 N N . GLU A 1 175 ? -10.112 1.905 -2.454 1.00 92.69 175 GLU A N 1
ATOM 1397 C CA . GLU A 1 175 ? -9.926 2.870 -3.546 1.00 92.69 175 GLU A CA 1
ATOM 1398 C C . GLU A 1 175 ? -8.606 3.638 -3.422 1.00 92.69 175 GLU A C 1
ATOM 1400 O O . GLU A 1 175 ? -7.905 3.853 -4.409 1.00 92.69 175 GLU A O 1
ATOM 1405 N N . THR A 1 176 ? -8.237 4.031 -2.200 1.00 92.38 176 THR A N 1
ATOM 1406 C CA . THR A 1 176 ? -7.004 4.787 -1.945 1.00 92.38 176 THR A CA 1
ATOM 1407 C C . THR A 1 176 ? -5.768 3.932 -2.198 1.00 92.38 176 THR A C 1
ATOM 1409 O O . THR A 1 176 ? -4.844 4.392 -2.865 1.00 92.38 176 THR A O 1
ATOM 1412 N N . PHE A 1 177 ? -5.769 2.678 -1.741 1.00 94.62 177 PHE A N 1
ATOM 1413 C CA . PHE A 1 177 ? -4.694 1.727 -2.032 1.00 94.62 177 PHE A CA 1
ATOM 1414 C C . PHE A 1 177 ? -4.600 1.444 -3.538 1.00 94.62 177 PHE A C 1
ATOM 1416 O O . PHE A 1 177 ? -3.510 1.499 -4.107 1.00 94.62 177 PHE A O 1
ATOM 1423 N N . THR A 1 178 ? -5.743 1.275 -4.208 1.00 94.94 178 THR A N 1
ATOM 1424 C CA . THR A 1 178 ? -5.810 1.034 -5.659 1.00 94.94 178 THR A CA 1
ATOM 1425 C C . THR A 1 178 ? -5.242 2.203 -6.469 1.00 94.94 178 THR A C 1
ATOM 1427 O O . THR A 1 178 ? -4.600 1.977 -7.500 1.00 94.94 178 THR A O 1
ATOM 1430 N N . ARG A 1 179 ? -5.419 3.455 -6.014 1.00 92.69 179 ARG A N 1
ATOM 1431 C CA . ARG A 1 179 ? -4.791 4.631 -6.649 1.00 92.69 179 ARG A CA 1
ATOM 1432 C C . ARG A 1 179 ? -3.265 4.546 -6.644 1.00 92.69 179 ARG A C 1
ATOM 1434 O O . ARG A 1 179 ? -2.648 4.949 -7.621 1.00 92.69 179 ARG A O 1
ATOM 1441 N N . TYR A 1 180 ? -2.672 3.955 -5.610 1.00 93.50 180 TYR A N 1
ATOM 1442 C CA . TYR A 1 180 ? -1.227 3.712 -5.538 1.00 93.50 180 TYR A CA 1
ATOM 1443 C C . TYR A 1 180 ? -0.788 2.392 -6.173 1.00 93.50 180 TYR A C 1
ATOM 1445 O O . TYR A 1 180 ? 0.380 2.031 -6.085 1.00 93.50 180 TYR A O 1
ATOM 1453 N N . GLY A 1 181 ? -1.704 1.660 -6.813 1.00 94.25 181 GLY A N 1
ATOM 1454 C CA . GLY A 1 181 ? -1.417 0.353 -7.397 1.00 94.25 181 GLY A CA 1
ATOM 1455 C C . GLY A 1 181 ? -1.253 -0.770 -6.372 1.00 94.25 181 GLY A C 1
ATOM 1456 O O . GLY A 1 181 ? -0.680 -1.811 -6.692 1.00 94.25 181 GLY A O 1
ATOM 1457 N N . LEU A 1 182 ? -1.750 -0.575 -5.150 1.00 95.94 182 LEU A N 1
ATOM 1458 C CA . LEU A 1 182 ? -1.717 -1.550 -4.065 1.00 95.94 182 LEU A CA 1
ATOM 1459 C C . LEU A 1 182 ? -3.094 -2.195 -3.874 1.00 95.94 182 LEU A C 1
ATOM 1461 O O . LEU A 1 182 ? -4.127 -1.561 -4.075 1.00 95.94 182 LEU A O 1
ATOM 1465 N N . GLU A 1 183 ? -3.099 -3.440 -3.414 1.00 95.69 183 GLU A N 1
ATOM 1466 C CA . GLU A 1 183 ? -4.291 -4.152 -2.951 1.00 95.69 183 GLU A CA 1
ATOM 1467 C C . GLU A 1 183 ? -4.127 -4.469 -1.460 1.00 95.69 183 GLU A C 1
ATOM 1469 O O . GLU A 1 183 ? -3.086 -4.995 -1.060 1.00 95.69 183 GLU A O 1
ATOM 1474 N N . LEU A 1 184 ? -5.140 -4.111 -0.664 1.00 92.56 184 LEU A N 1
ATOM 1475 C CA . LEU A 1 184 ? -5.267 -4.334 0.785 1.00 92.56 184 LEU A CA 1
ATOM 1476 C C . LEU A 1 184 ? -6.090 -5.602 1.065 1.00 92.56 184 LEU A C 1
ATOM 1478 O O . LEU A 1 184 ? -6.999 -5.901 0.261 1.00 92.56 184 LEU A O 1
#

Secondary structure (DSSP, 8-state):
--PPP--EEPTT-EEEEPTTEEEEEEETTEEEEEEPSEEEEE-SSSS-TTGGGSTT-TTSTTS-EEEEEEEEE-S-EEEEEEE-SSPEEEEETTTEEEEE--EEEEEEEE--HHHHIIIIITT-S---HHHHHHHHHHHHHHHHHHHHHHH---HHHHHHTHHHHHHHHHHHHHHHHHHTTEE-

pLDDT: mean 81.2, std 15.86, range [31.25, 95.94]

Sequence (184 aa):
RYPMQDFEIQYGAQLTVRDGQLALFVDQGKVADVFIPGGPYTLNTQTLPLLTNLKHWDKLFESPFKADVYFFNTRLQLDRKWGTPQAITIRDKEFGMVQIRAFGLYSYKLVDVTKFYKEISGSRESYTVDDLDGQLRGMVVAGMSDLFAQSGIPFIDMAANQHELGAQLKTKLAETFTRYGLEL